Protein AF-A0A922WM03-F1 (afdb_monomer_lite)

Radius of gyration: 34.06 Å; chains: 1; bounding box: 100×51×100 Å

Sequence (315 aa):
MFLPRSETMRPEAASRLPLPFASSRLDEVSRAESKPVSGTERRLRAGFTLPELIISMMIFSLLSVVIGTLSLAVQTAWTHSDAQEQMRLQAEAVNLRMGWMLSRAASYRMGSNARQLGVAVCDQYAWSGSNAASRTGDMLVIWSGGAGGELAGGTFADRLPQLGEIVVYTWDTTPEPVAEVDSMSTTQLSGARRLVEITFPGATQTVPFNTANFVPTMREAIFSSEARRTQIVDRLGILSAATGSEPGAPSTRGAICFQTRDTPTDLEVAAVVPGSDAWKGLNWLGGFCSGRSGQRARQVSWQMVFDSQGARQGR

Secondary structure (DSSP, 8-state):
---------PPPPP-PPPPPP-------------------------PPPHHHHHHHHHHHHHHHHHHHHHHHHHHHHHHHHHHHHHHHHHHHHHHHHHHHHHHT--EE--TTSPPEESEEEE-SS--S---TTEEEESEEEEESSGGGT--TT-SEESSPPBGGGEEEEEE------------SS-TT-TGGG-EEEEE-TT---B--TTSTTHHHHHHHHHHSTT-EEEEEES-B-EEEPPTTSSTT--SEEESEEEEEEEPPPHHHHHTS-TTSHHHHTS--GGG-B-SS-B---EEEEEEE-B-SS------

Foldseek 3Di:
DDDDDDDDDDDDDDDDDDDDDDDDDDDDDDDDDDDDDPDPPDPPPPDDDPVNVVVVVVVVVVVVVVVVVVVVVVVVVVQLVVVVVQVVVLVVLVCVQVVVQVVQFAWEDAPPDDIGTQKDADALFDDDDDDDAKDKYQKIKGQQQWNVSDDDCGRYDHDFGWQQRMKMKGFFPDQDPPPDPDPDDDRPCQRQQWIKIKGQNPTGDGADPPDPCNRVVVSVSCPDPSIDIDTSGRFFDKDADDPDPTPPDDRIHGQKMKMKGWFDDPVLCVVDQQQDPSNLVGPADVSDDDSVGGDGDMDMDMDTDGDPDDPPDPD

pLDDT: mean 74.76, std 20.3, range [28.12, 95.25]

Structure (mmCIF, N/CA/C/O backbone):
data_AF-A0A922WM03-F1
#
_entry.id   AF-A0A922WM03-F1
#
loop_
_atom_site.group_PDB
_atom_site.id
_atom_site.type_symbol
_atom_site.label_atom_id
_atom_site.label_alt_id
_atom_site.label_comp_id
_atom_site.label_asym_id
_atom_site.label_entity_id
_atom_site.label_seq_id
_atom_site.pdbx_PDB_ins_code
_atom_site.Cartn_x
_atom_site.Cartn_y
_atom_site.Cartn_z
_atom_site.occupancy
_atom_site.B_iso_or_equiv
_atom_site.auth_seq_id
_atom_site.auth_comp_id
_atom_site.auth_asym_id
_atom_site.auth_atom_id
_atom_site.pdbx_PDB_model_num
ATOM 1 N N . MET A 1 1 ? 44.694 12.455 42.752 1.00 39.88 1 MET A N 1
ATOM 2 C CA . MET A 1 1 ? 45.246 11.087 42.704 1.00 39.88 1 MET A CA 1
ATOM 3 C C . MET A 1 1 ? 45.009 10.551 41.296 1.00 39.88 1 MET A C 1
ATOM 5 O O . MET A 1 1 ? 43.876 10.568 40.847 1.00 39.88 1 MET A O 1
ATOM 9 N N . PHE A 1 2 ? 46.118 10.276 40.611 1.00 35.28 2 PHE A N 1
ATOM 10 C CA . PHE A 1 2 ? 46.391 9.621 39.321 1.00 35.28 2 PHE A CA 1
ATOM 11 C C . PHE A 1 2 ? 45.275 9.026 38.420 1.00 35.28 2 PHE A C 1
ATOM 13 O O . PHE A 1 2 ? 44.487 8.189 38.843 1.00 35.28 2 PHE A O 1
ATOM 20 N N . LEU A 1 3 ? 45.363 9.397 37.129 1.00 39.56 3 LEU A N 1
ATOM 21 C CA . LEU A 1 3 ? 45.024 8.626 35.904 1.00 39.56 3 LEU A CA 1
ATOM 22 C C . LEU A 1 3 ? 46.072 7.499 35.657 1.00 39.56 3 LEU A C 1
ATOM 24 O O . LEU A 1 3 ? 47.149 7.606 36.254 1.00 39.56 3 LEU A O 1
ATOM 28 N N . PRO A 1 4 ? 45.836 6.446 34.820 1.00 47.25 4 PRO A N 1
ATOM 29 C CA . PRO A 1 4 ? 45.827 6.491 33.324 1.00 47.25 4 PRO A CA 1
ATOM 30 C C . PRO A 1 4 ? 44.722 5.617 32.654 1.00 47.25 4 PRO A C 1
ATOM 32 O O . PRO A 1 4 ? 44.230 4.675 33.257 1.00 47.25 4 PRO A O 1
ATOM 35 N N . ARG A 1 5 ? 44.109 5.984 31.511 1.00 35.94 5 ARG A N 1
ATOM 36 C CA . ARG A 1 5 ? 44.515 5.955 30.075 1.00 35.94 5 ARG A CA 1
ATOM 37 C C . ARG A 1 5 ? 44.607 4.546 29.436 1.00 35.94 5 ARG A C 1
ATOM 39 O O . ARG A 1 5 ? 45.567 3.832 29.694 1.00 35.94 5 ARG A O 1
ATOM 46 N N . SER A 1 6 ? 43.703 4.240 28.493 1.00 32.62 6 SER A N 1
ATOM 47 C CA . SER A 1 6 ? 43.985 3.462 27.267 1.00 32.62 6 SER A CA 1
ATOM 48 C C . SER A 1 6 ? 42.970 3.777 26.145 1.00 32.62 6 SER A C 1
ATOM 50 O O . SER A 1 6 ? 41.758 3.725 26.332 1.00 32.62 6 SER A O 1
ATOM 52 N N . GLU A 1 7 ? 43.506 4.172 24.986 1.00 34.56 7 GLU A N 1
ATOM 53 C CA . GLU A 1 7 ? 42.863 4.286 23.664 1.00 34.56 7 GLU A CA 1
ATOM 54 C C . GLU A 1 7 ? 42.671 2.861 23.081 1.00 34.56 7 GLU A C 1
ATOM 56 O O . GLU A 1 7 ? 43.446 1.967 23.402 1.00 34.56 7 GLU A O 1
ATOM 61 N N . THR A 1 8 ? 41.679 2.511 22.257 1.00 33.44 8 THR A N 1
ATOM 62 C CA . THR A 1 8 ? 41.617 2.720 20.794 1.00 33.44 8 THR A CA 1
ATOM 63 C C . THR A 1 8 ? 40.509 1.802 20.232 1.00 33.44 8 THR A C 1
ATOM 65 O O . THR A 1 8 ? 40.440 0.650 20.638 1.00 33.44 8 THR A O 1
ATOM 68 N N . MET A 1 9 ? 39.688 2.262 19.275 1.00 28.12 9 MET A N 1
ATOM 69 C CA . MET A 1 9 ? 39.424 1.563 17.995 1.00 28.12 9 MET A CA 1
ATOM 70 C C . MET A 1 9 ? 38.468 2.387 17.116 1.00 28.12 9 MET A C 1
ATOM 72 O O . MET A 1 9 ? 37.296 2.577 17.432 1.00 28.12 9 MET A O 1
ATOM 76 N N . ARG A 1 10 ? 39.003 2.894 16.000 1.00 36.62 10 ARG A N 1
ATOM 77 C CA . ARG A 1 10 ? 38.254 3.416 14.847 1.00 36.62 10 ARG A CA 1
ATOM 78 C C . ARG A 1 10 ? 37.841 2.238 13.951 1.00 36.62 10 ARG A C 1
ATOM 80 O O . ARG A 1 10 ? 38.652 1.328 13.798 1.00 36.62 10 ARG A O 1
ATOM 87 N N . PRO A 1 11 ? 36.672 2.274 13.291 1.00 37.75 11 PRO A N 1
ATOM 88 C CA . PRO A 1 11 ? 36.373 1.351 12.207 1.00 37.75 11 PRO A CA 1
ATOM 89 C C . PRO A 1 11 ? 37.102 1.780 10.926 1.00 37.75 11 PRO A C 1
ATOM 91 O O . PRO A 1 11 ? 36.971 2.907 10.446 1.00 37.75 11 PRO A O 1
ATOM 94 N N . GLU A 1 12 ? 37.905 0.854 10.418 1.00 32.66 12 GLU A N 1
ATOM 95 C CA . GLU A 1 12 ? 38.663 0.920 9.176 1.00 32.66 12 GLU A CA 1
ATOM 96 C C . GLU A 1 12 ? 37.700 0.800 7.984 1.00 32.66 12 GLU A C 1
ATOM 98 O O . GLU A 1 12 ? 36.915 -0.144 7.883 1.00 32.66 12 GLU A O 1
ATOM 103 N N . ALA A 1 13 ? 37.715 1.800 7.103 1.00 37.53 13 ALA A N 1
ATOM 104 C CA . ALA A 1 13 ? 36.930 1.815 5.879 1.00 37.53 13 ALA A CA 1
ATOM 105 C C . ALA A 1 13 ? 37.593 0.928 4.817 1.00 37.53 13 ALA A C 1
ATOM 107 O O . ALA A 1 13 ? 38.785 1.055 4.533 1.00 37.53 13 ALA A O 1
ATOM 108 N N . ALA A 1 14 ? 36.784 0.056 4.224 1.00 38.38 14 ALA A N 1
ATOM 109 C CA . ALA A 1 14 ? 37.159 -0.885 3.186 1.00 38.38 14 ALA A CA 1
ATOM 110 C C . ALA A 1 14 ? 37.780 -0.205 1.948 1.00 38.38 14 ALA A C 1
ATOM 112 O O . ALA A 1 14 ? 37.171 0.629 1.276 1.00 38.38 14 ALA A O 1
ATOM 113 N N . SER A 1 15 ? 39.027 -0.597 1.692 1.00 32.84 15 SER A N 1
ATOM 114 C CA . SER A 1 15 ? 39.651 -0.889 0.396 1.00 32.84 15 SER A CA 1
ATOM 115 C C . SER A 1 15 ? 38.893 -0.472 -0.878 1.00 32.84 15 SER A C 1
ATOM 117 O O . SER A 1 15 ? 38.103 -1.213 -1.458 1.00 32.84 15 SER A O 1
ATOM 119 N N . ARG A 1 16 ? 39.284 0.687 -1.417 1.00 35.56 16 ARG A N 1
ATOM 120 C CA . ARG A 1 16 ? 39.225 0.973 -2.856 1.00 35.56 16 ARG A CA 1
ATOM 121 C C . ARG A 1 16 ? 40.394 0.254 -3.535 1.00 35.56 16 ARG A C 1
ATOM 123 O O . ARG A 1 16 ? 41.541 0.525 -3.196 1.00 35.56 16 ARG A O 1
ATOM 130 N N . LEU A 1 17 ? 40.113 -0.642 -4.478 1.00 35.72 17 LEU A N 1
ATOM 131 C CA . LEU A 1 17 ? 41.117 -1.234 -5.368 1.00 35.72 17 LEU A CA 1
ATOM 132 C C . LEU A 1 17 ? 41.429 -0.260 -6.520 1.00 35.72 17 LEU A C 1
ATOM 134 O O . LEU A 1 17 ? 40.510 0.083 -7.265 1.00 35.72 17 LEU A O 1
ATOM 138 N N . PRO A 1 18 ? 42.690 0.159 -6.724 1.00 38.97 18 PRO A N 1
ATOM 139 C CA . PRO A 1 18 ? 43.145 0.709 -7.990 1.00 38.97 18 PRO A CA 1
ATOM 140 C C . PRO A 1 18 ? 43.800 -0.400 -8.830 1.00 38.97 18 PRO A C 1
ATOM 142 O O . PRO A 1 18 ? 44.675 -1.122 -8.356 1.00 38.97 18 PRO A O 1
ATOM 145 N N . LEU A 1 19 ? 43.387 -0.528 -10.091 1.00 42.88 19 LEU A N 1
ATOM 146 C CA . LEU A 1 19 ? 44.099 -1.325 -11.093 1.00 42.88 19 LEU A CA 1
ATOM 147 C C . LEU A 1 19 ? 45.430 -0.631 -11.437 1.00 42.88 19 LEU A C 1
ATOM 149 O O . LEU A 1 19 ? 45.393 0.540 -11.827 1.00 42.88 19 LEU A O 1
ATOM 153 N N . PRO A 1 20 ? 46.595 -1.300 -11.353 1.00 43.22 20 PRO A N 1
ATOM 154 C CA . PRO A 1 20 ? 47.831 -0.733 -11.861 1.00 43.22 20 PRO A CA 1
ATOM 155 C C . PRO A 1 20 ? 48.032 -1.121 -13.330 1.00 43.22 20 PRO A C 1
ATOM 157 O O . PRO A 1 20 ? 48.099 -2.296 -13.691 1.00 43.22 20 PRO A O 1
ATOM 160 N N . PHE A 1 21 ? 48.191 -0.101 -14.172 1.00 41.34 21 PHE A N 1
ATOM 161 C CA . PHE A 1 21 ? 48.945 -0.199 -15.416 1.00 41.34 21 PHE A CA 1
ATOM 162 C C . PHE A 1 21 ? 50.371 -0.664 -15.083 1.00 41.34 21 PHE A C 1
ATOM 164 O O . PHE A 1 21 ? 51.105 0.040 -14.392 1.00 41.34 21 PHE A O 1
ATOM 171 N N . ALA A 1 22 ? 50.769 -1.836 -15.575 1.00 31.91 22 ALA A N 1
ATOM 172 C CA . ALA A 1 22 ? 52.142 -2.320 -15.492 1.00 31.91 22 ALA A CA 1
ATOM 173 C C . ALA A 1 22 ? 52.788 -2.248 -16.880 1.00 31.91 22 ALA A C 1
ATOM 175 O O . ALA A 1 22 ? 52.578 -3.108 -17.734 1.00 31.91 22 ALA A O 1
ATOM 176 N N . SER A 1 23 ? 53.575 -1.194 -17.090 1.00 37.03 23 SER A N 1
ATOM 177 C CA . SER A 1 23 ? 54.601 -1.130 -18.127 1.00 37.03 23 SER A CA 1
ATOM 178 C C . SER A 1 23 ? 55.956 -1.546 -17.549 1.00 37.03 23 SER A C 1
ATOM 180 O O . SER A 1 23 ? 56.242 -1.240 -16.393 1.00 37.03 23 SER A O 1
ATOM 182 N N . SER A 1 24 ? 56.816 -2.076 -18.421 1.00 39.25 24 SER A N 1
ATOM 183 C CA . SER A 1 24 ? 58.273 -2.268 -18.293 1.00 39.25 24 SER A CA 1
ATOM 184 C C . SER A 1 24 ? 58.785 -3.577 -17.666 1.00 39.25 24 SER A C 1
ATOM 186 O O . SER A 1 24 ? 58.649 -3.825 -16.472 1.00 39.25 24 SER A O 1
ATOM 188 N N . ARG A 1 25 ? 59.460 -4.382 -18.504 1.00 33.91 25 ARG A N 1
ATOM 189 C CA . ARG A 1 25 ? 60.723 -5.077 -18.190 1.00 33.91 25 ARG A CA 1
ATOM 190 C C . ARG A 1 25 ? 61.385 -5.594 -19.478 1.00 33.91 25 ARG A C 1
ATOM 192 O O . ARG A 1 25 ? 61.049 -6.656 -19.987 1.00 33.91 25 ARG A O 1
ATOM 199 N N . LEU A 1 26 ? 62.300 -4.778 -19.995 1.00 37.22 26 LEU A N 1
ATOM 200 C CA . LEU A 1 26 ? 63.621 -5.214 -20.472 1.00 37.22 26 LEU A CA 1
ATOM 201 C C . LEU A 1 26 ? 64.379 -5.717 -19.213 1.00 37.22 26 LEU A C 1
ATOM 203 O O . LEU A 1 26 ? 64.139 -5.177 -18.134 1.00 37.22 26 LEU A O 1
ATOM 207 N N . ASP A 1 27 ? 65.182 -6.779 -19.189 1.00 34.97 27 ASP A N 1
ATOM 208 C CA . ASP A 1 27 ? 66.284 -7.114 -20.087 1.00 34.97 27 ASP A CA 1
ATOM 209 C C . ASP A 1 27 ? 66.840 -8.530 -19.762 1.00 34.97 27 ASP A C 1
ATOM 211 O O . ASP A 1 27 ? 66.750 -8.961 -18.613 1.00 34.97 27 ASP A O 1
ATOM 215 N N . GLU A 1 28 ? 67.463 -9.162 -20.776 1.00 41.59 28 GLU A N 1
ATOM 216 C CA . GLU A 1 28 ? 68.673 -10.032 -20.727 1.00 41.59 28 GLU A CA 1
ATOM 217 C C . GLU A 1 28 ? 68.661 -11.375 -19.926 1.00 41.59 28 GLU A C 1
ATOM 219 O O . GLU A 1 28 ? 68.120 -11.473 -18.838 1.00 41.59 28 GLU A O 1
ATOM 224 N N . VAL A 1 29 ? 69.226 -12.526 -20.344 1.00 39.47 29 VAL A N 1
ATOM 225 C CA . VAL A 1 29 ? 70.441 -12.869 -21.115 1.00 39.47 29 VAL A CA 1
ATOM 226 C C . VAL A 1 29 ? 70.322 -14.322 -21.637 1.00 39.47 29 VAL A C 1
ATOM 228 O O . VAL A 1 29 ? 70.002 -15.206 -20.851 1.00 39.47 29 VAL A O 1
ATOM 231 N N . SER A 1 30 ? 70.700 -14.608 -22.893 1.00 38.94 30 SER A N 1
ATOM 232 C CA . SER A 1 30 ? 71.705 -15.653 -23.210 1.00 38.94 30 SER A CA 1
ATOM 233 C C . SER A 1 30 ? 71.995 -15.752 -24.708 1.00 38.94 30 SER A C 1
ATOM 235 O O . SER A 1 30 ? 71.133 -16.032 -25.535 1.00 38.94 30 SER A O 1
ATOM 237 N N . ARG A 1 31 ? 73.272 -15.512 -24.995 1.00 41.75 31 ARG A N 1
ATOM 238 C CA . ARG A 1 31 ? 73.986 -15.415 -26.266 1.00 41.75 31 ARG A CA 1
ATOM 239 C C . ARG A 1 31 ? 74.281 -16.817 -26.818 1.00 41.75 31 ARG A C 1
ATOM 241 O O . ARG A 1 31 ? 74.829 -17.639 -26.091 1.00 41.75 31 ARG A O 1
ATOM 248 N N . ALA A 1 32 ? 74.015 -17.053 -28.101 1.00 39.00 32 ALA A N 1
ATOM 249 C CA . ALA A 1 32 ? 74.657 -18.119 -28.867 1.00 39.00 32 ALA A CA 1
ATOM 250 C C . ALA A 1 32 ? 74.975 -17.607 -30.276 1.00 39.00 32 ALA A C 1
ATOM 252 O O . ALA A 1 32 ? 74.119 -17.117 -31.009 1.00 39.00 32 ALA A O 1
ATOM 253 N N . GLU A 1 33 ? 76.258 -17.665 -30.587 1.00 44.34 33 GLU A N 1
ATOM 254 C CA . GLU A 1 33 ? 76.939 -17.125 -31.751 1.00 44.34 33 GLU A CA 1
ATOM 255 C C . GLU A 1 33 ? 76.825 -18.107 -32.929 1.00 44.34 33 GLU A C 1
ATOM 257 O O . GLU A 1 33 ? 77.185 -19.276 -32.799 1.00 44.34 33 GLU A O 1
ATOM 262 N N . SER A 1 34 ? 76.341 -17.659 -34.093 1.00 38.94 34 SER A N 1
ATOM 263 C CA . SER A 1 34 ? 76.557 -18.375 -35.357 1.00 38.94 34 SER A CA 1
ATOM 264 C C . SER A 1 34 ? 76.640 -17.407 -36.548 1.00 38.94 34 SER A C 1
ATOM 266 O O . SER A 1 34 ? 75.982 -16.371 -36.589 1.00 38.94 34 SER A O 1
ATOM 268 N N . LYS A 1 35 ? 77.562 -17.737 -37.459 1.00 40.47 35 LYS A N 1
ATOM 269 C CA . LYS A 1 35 ? 78.131 -16.952 -38.573 1.00 40.47 35 LYS A CA 1
ATOM 270 C C . LYS A 1 35 ? 77.122 -16.234 -39.491 1.00 40.47 35 LYS A C 1
ATOM 272 O O . LYS A 1 35 ? 76.050 -16.772 -39.755 1.00 40.47 35 LYS A O 1
ATOM 277 N N . PRO A 1 36 ? 77.519 -15.109 -40.125 1.00 43.50 36 PRO A N 1
ATOM 278 C CA . PRO A 1 36 ? 76.700 -14.440 -41.125 1.00 43.50 36 PRO A CA 1
ATOM 279 C C . PRO A 1 36 ? 76.794 -15.180 -42.467 1.00 43.50 36 PRO A C 1
ATOM 281 O O . PRO A 1 36 ? 77.811 -15.118 -43.160 1.00 43.50 36 PRO A O 1
ATOM 284 N N . VAL A 1 37 ? 75.723 -15.870 -42.855 1.00 52.12 37 VAL A N 1
ATOM 285 C CA . VAL A 1 37 ? 75.518 -16.260 -44.253 1.00 52.12 37 VAL A CA 1
ATOM 286 C C . VAL A 1 37 ? 74.838 -15.089 -44.949 1.00 52.12 37 VAL A C 1
ATOM 288 O O . VAL A 1 37 ? 73.683 -14.764 -44.687 1.00 52.12 37 VAL A O 1
ATOM 291 N N . SER A 1 38 ? 75.603 -14.435 -45.821 1.00 52.06 38 SER A N 1
ATOM 292 C CA . SER A 1 38 ? 75.120 -13.473 -46.807 1.00 52.06 38 SER A CA 1
ATOM 293 C C . SER A 1 38 ? 74.140 -14.175 -47.751 1.00 52.06 38 SER A C 1
ATOM 295 O O . SER A 1 38 ? 74.535 -14.799 -48.733 1.00 52.06 38 SER A O 1
ATOM 297 N N . GLY A 1 39 ? 72.856 -14.115 -47.406 1.00 40.78 39 GLY A N 1
ATOM 298 C CA . GLY A 1 39 ? 71.734 -14.500 -48.248 1.00 40.78 39 GLY A CA 1
ATOM 299 C C . GLY A 1 39 ? 70.872 -13.269 -48.473 1.00 40.78 39 GLY A C 1
ATOM 300 O O . GLY A 1 39 ? 70.193 -12.792 -47.569 1.00 40.78 39 GLY A O 1
ATOM 301 N N . THR A 1 40 ? 70.942 -12.714 -49.675 1.00 51.03 40 THR A N 1
ATOM 302 C CA . THR A 1 40 ? 70.092 -11.622 -50.146 1.00 51.03 40 THR A CA 1
ATOM 303 C C . THR A 1 40 ? 68.657 -12.126 -50.295 1.00 51.03 40 THR A C 1
ATOM 305 O O . THR A 1 40 ? 68.197 -12.431 -51.392 1.00 51.03 40 THR A O 1
ATOM 308 N N . GLU A 1 41 ? 67.909 -12.186 -49.194 1.00 47.59 41 GLU A N 1
ATOM 309 C CA . GLU A 1 41 ? 66.454 -12.266 -49.272 1.00 47.59 41 GLU A CA 1
ATOM 310 C C . GLU A 1 41 ? 65.925 -10.896 -49.687 1.00 47.59 41 GLU A C 1
ATOM 312 O O . GLU A 1 41 ? 65.691 -9.982 -48.891 1.00 47.59 41 GLU A O 1
ATOM 317 N N . ARG A 1 42 ? 65.771 -10.743 -51.005 1.00 45.12 42 ARG A N 1
ATOM 318 C CA . ARG A 1 42 ? 64.869 -9.760 -51.591 1.00 45.12 42 ARG A CA 1
ATOM 319 C C . ARG A 1 42 ? 63.553 -9.849 -50.827 1.00 45.12 42 ARG A C 1
ATOM 321 O O . ARG A 1 42 ? 62.816 -10.818 -50.980 1.00 45.12 42 ARG A O 1
ATOM 328 N N . ARG A 1 43 ? 63.239 -8.807 -50.055 1.00 51.62 43 ARG A N 1
ATOM 329 C CA . ARG A 1 43 ? 61.867 -8.511 -49.648 1.00 51.62 43 ARG A CA 1
ATOM 330 C C . ARG A 1 43 ? 61.041 -8.412 -50.923 1.00 51.62 43 ARG A C 1
ATOM 332 O O . ARG A 1 43 ? 60.997 -7.360 -51.561 1.00 51.62 43 ARG A O 1
ATOM 339 N N . LEU A 1 44 ? 60.411 -9.516 -51.303 1.00 48.84 44 LEU A N 1
ATOM 340 C CA . LEU A 1 44 ? 59.283 -9.504 -52.207 1.00 48.84 44 LEU A CA 1
ATOM 341 C C . LEU A 1 44 ? 58.212 -8.692 -51.485 1.00 48.84 44 LEU A C 1
ATOM 343 O O . LEU A 1 44 ? 57.480 -9.191 -50.636 1.00 48.84 44 LEU A O 1
ATOM 347 N N . ARG A 1 45 ? 58.164 -7.394 -51.792 1.00 56.56 45 ARG A N 1
ATOM 348 C CA . ARG A 1 45 ? 56.934 -6.620 -51.692 1.00 56.56 45 ARG A CA 1
ATOM 349 C C . ARG A 1 45 ? 55.960 -7.289 -52.659 1.00 56.56 45 ARG A C 1
ATOM 351 O O . ARG A 1 45 ? 55.888 -6.909 -53.823 1.00 56.56 45 ARG A O 1
ATOM 358 N N . ALA A 1 46 ? 55.292 -8.340 -52.198 1.00 57.66 46 ALA A N 1
ATOM 359 C CA . ALA A 1 46 ? 54.122 -8.874 -52.859 1.00 57.66 46 ALA A CA 1
ATOM 360 C C . ALA A 1 46 ? 53.058 -7.776 -52.761 1.00 57.66 46 ALA A C 1
ATOM 362 O O . ALA A 1 46 ? 52.465 -7.556 -51.707 1.00 57.66 46 ALA A O 1
ATOM 363 N N . GLY A 1 47 ? 52.922 -6.985 -53.824 1.00 63.62 47 GLY A N 1
ATOM 364 C CA . GLY A 1 47 ? 51.754 -6.135 -53.984 1.00 63.62 47 GLY A CA 1
ATOM 365 C C . GLY A 1 47 ? 50.541 -7.050 -54.054 1.00 63.62 47 GLY A C 1
ATOM 366 O O . GLY A 1 47 ? 50.546 -7.988 -54.850 1.00 63.62 47 GLY A O 1
ATOM 367 N N . PHE A 1 48 ? 49.548 -6.808 -53.197 1.00 61.72 48 PHE A N 1
ATOM 368 C CA . PHE A 1 48 ? 48.277 -7.523 -53.245 1.00 61.72 48 PHE A CA 1
ATOM 369 C C . PHE A 1 48 ? 47.723 -7.470 -54.665 1.00 61.72 48 PHE A C 1
ATOM 371 O O . PHE A 1 48 ? 47.653 -6.403 -55.283 1.00 61.72 48 PHE A O 1
ATOM 378 N N . THR A 1 49 ? 47.343 -8.625 -55.192 1.00 79.50 49 THR A N 1
ATOM 379 C CA . THR A 1 49 ? 46.661 -8.676 -56.480 1.00 79.50 49 THR A CA 1
ATOM 380 C C . THR A 1 49 ? 45.279 -8.026 -56.330 1.00 79.50 49 THR A C 1
ATOM 382 O O . THR A 1 49 ? 44.644 -8.102 -55.279 1.00 79.50 49 THR A O 1
ATOM 385 N N . LEU A 1 50 ? 44.793 -7.350 -57.375 1.00 73.38 50 LEU A N 1
ATOM 386 C CA . LEU A 1 50 ? 43.470 -6.708 -57.396 1.00 73.38 50 LEU A CA 1
ATOM 387 C C . LEU A 1 50 ? 42.330 -7.612 -56.857 1.00 73.38 50 LEU A C 1
ATOM 389 O O . LEU A 1 50 ? 41.538 -7.117 -56.051 1.00 73.38 50 LEU A O 1
ATOM 393 N N . PRO A 1 51 ? 42.243 -8.918 -57.201 1.00 80.06 51 PRO A N 1
ATOM 394 C CA . PRO A 1 51 ? 41.245 -9.807 -56.600 1.00 80.06 51 PRO A CA 1
ATOM 395 C C . PRO A 1 51 ? 41.416 -10.007 -55.084 1.00 80.06 51 PRO A C 1
ATOM 397 O O . PRO A 1 51 ? 40.414 -10.038 -54.375 1.00 80.06 51 PRO A O 1
ATOM 400 N N . GLU A 1 52 ? 42.640 -10.077 -54.549 1.00 79.81 52 GLU A N 1
ATOM 401 C CA . GLU A 1 52 ? 42.871 -10.167 -53.095 1.00 79.81 52 GLU A CA 1
ATOM 402 C C . GLU A 1 52 ? 42.436 -8.888 -52.363 1.00 79.81 52 GLU A C 1
ATOM 404 O O . GLU A 1 52 ? 41.901 -8.949 -51.253 1.00 79.81 52 GLU A O 1
ATOM 409 N N . LEU A 1 53 ? 42.598 -7.720 -52.993 1.00 83.44 53 LEU A N 1
ATOM 410 C CA . LEU A 1 53 ? 42.126 -6.452 -52.433 1.00 83.44 53 LEU A CA 1
ATOM 411 C C . LEU A 1 53 ? 40.590 -6.395 -52.400 1.00 83.44 53 LEU A C 1
ATOM 413 O O . LEU A 1 53 ? 40.014 -6.004 -51.388 1.00 83.44 53 LEU A O 1
ATOM 417 N N . ILE A 1 54 ? 39.912 -6.868 -53.450 1.00 86.69 54 ILE A N 1
ATOM 418 C CA . ILE A 1 54 ? 38.442 -6.953 -53.466 1.00 86.69 54 ILE A CA 1
ATOM 419 C C . ILE A 1 54 ? 37.937 -7.927 -52.392 1.00 86.69 54 ILE A C 1
ATOM 421 O O . ILE A 1 54 ? 37.006 -7.597 -51.656 1.00 86.69 54 ILE A O 1
ATOM 425 N N . ILE A 1 55 ? 38.567 -9.100 -52.259 1.00 86.88 55 ILE A N 1
ATOM 426 C CA . ILE A 1 55 ? 38.189 -10.102 -51.251 1.00 86.88 55 ILE A CA 1
ATOM 427 C C . ILE A 1 55 ? 38.408 -9.554 -49.834 1.00 86.88 55 ILE A C 1
ATOM 429 O O . ILE A 1 55 ? 37.518 -9.670 -48.993 1.00 86.88 55 ILE A O 1
ATOM 433 N N . SER A 1 56 ? 39.543 -8.902 -49.561 1.00 89.12 56 SER A N 1
ATOM 434 C CA . SER A 1 56 ? 39.799 -8.298 -48.244 1.00 89.12 56 SER A CA 1
ATOM 435 C C . SER A 1 56 ? 38.822 -7.164 -47.914 1.00 89.12 56 SER A C 1
ATOM 437 O O . SER A 1 56 ? 38.337 -7.097 -46.784 1.00 89.12 56 SER A O 1
ATOM 439 N N . MET A 1 57 ? 38.449 -6.331 -48.893 1.00 88.00 57 MET A N 1
ATOM 440 C CA . MET A 1 57 ? 37.457 -5.267 -48.706 1.00 88.00 57 MET A CA 1
ATOM 441 C C . MET A 1 57 ? 36.055 -5.830 -48.422 1.00 88.00 57 MET A C 1
ATOM 443 O O . MET A 1 57 ? 35.345 -5.292 -47.573 1.00 88.00 57 MET A O 1
ATOM 447 N N . MET A 1 58 ? 35.671 -6.933 -49.076 1.00 90.56 58 MET A N 1
ATOM 448 C CA . MET A 1 58 ? 34.415 -7.642 -48.792 1.00 90.56 58 MET A CA 1
ATOM 449 C C . MET A 1 58 ? 34.403 -8.285 -47.401 1.00 90.56 58 MET A C 1
ATOM 451 O O . MET A 1 58 ? 33.407 -8.189 -46.689 1.00 90.56 58 MET A O 1
ATOM 455 N N . ILE A 1 59 ? 35.503 -8.917 -46.981 1.00 89.12 59 ILE A N 1
ATOM 456 C CA . ILE A 1 59 ? 35.602 -9.498 -45.635 1.00 89.12 59 ILE A CA 1
ATOM 457 C C . ILE A 1 59 ? 35.535 -8.390 -44.579 1.00 89.12 59 ILE A C 1
ATOM 459 O O . ILE A 1 59 ? 34.819 -8.531 -43.590 1.00 89.12 59 ILE A O 1
ATOM 463 N N . PHE A 1 60 ? 36.231 -7.271 -44.793 1.00 89.88 60 PHE A N 1
ATOM 464 C CA . PHE A 1 60 ? 36.228 -6.150 -43.855 1.00 89.88 60 PHE A CA 1
ATOM 465 C C . PHE A 1 60 ? 34.855 -5.480 -43.749 1.00 89.88 60 PHE A C 1
ATOM 467 O O . PHE A 1 60 ? 34.428 -5.131 -42.646 1.00 89.88 60 PHE A O 1
ATOM 474 N N . SER A 1 61 ? 34.133 -5.327 -44.865 1.00 90.69 61 SER A N 1
ATOM 475 C CA . SER A 1 61 ? 32.774 -4.778 -44.840 1.00 90.69 61 SER A CA 1
ATOM 476 C C . SER A 1 61 ? 31.805 -5.713 -44.113 1.00 90.69 61 SER A C 1
ATOM 478 O O . SER A 1 61 ? 31.051 -5.251 -43.258 1.00 90.69 61 SER A O 1
ATOM 480 N N . LEU A 1 62 ? 31.886 -7.027 -44.350 1.00 92.25 62 LEU A N 1
ATOM 481 C CA . LEU A 1 62 ? 31.071 -8.020 -43.645 1.00 92.25 62 LEU A CA 1
ATOM 482 C C . LEU A 1 62 ? 31.380 -8.029 -42.141 1.00 92.25 62 LEU A C 1
ATOM 484 O O . LEU A 1 62 ? 30.465 -8.004 -41.320 1.00 92.25 62 LEU A O 1
ATOM 488 N N . LEU A 1 63 ? 32.660 -7.982 -41.768 1.00 93.19 63 LEU A N 1
ATOM 489 C CA . LEU A 1 63 ? 33.096 -7.940 -40.373 1.00 93.19 63 LEU A CA 1
ATOM 490 C C . LEU A 1 63 ? 32.639 -6.645 -39.682 1.00 93.19 63 LEU A C 1
ATOM 492 O O . LEU A 1 63 ? 32.177 -6.690 -38.543 1.00 93.19 63 LEU A O 1
ATOM 496 N N . SER A 1 64 ? 32.673 -5.511 -40.385 1.00 90.69 64 SER A N 1
ATOM 497 C CA . SER A 1 64 ? 32.166 -4.230 -39.872 1.00 90.69 64 SER A CA 1
ATOM 498 C C . SER A 1 64 ? 30.663 -4.278 -39.594 1.00 90.69 64 SER A C 1
ATOM 500 O O . SER A 1 64 ? 30.216 -3.797 -38.554 1.00 90.69 64 SER A O 1
ATOM 502 N N . VAL A 1 65 ? 29.882 -4.904 -40.481 1.00 92.69 65 VAL A N 1
ATOM 503 C CA . VAL A 1 65 ? 28.440 -5.107 -40.268 1.00 92.69 65 VAL A CA 1
ATOM 504 C C . VAL A 1 65 ? 28.191 -5.990 -39.045 1.00 92.69 65 VAL A C 1
ATOM 506 O O . VAL A 1 65 ? 27.356 -5.642 -38.215 1.00 92.69 65 VAL A O 1
ATOM 509 N N . VAL A 1 66 ? 28.937 -7.088 -38.886 1.00 93.00 66 VAL A N 1
ATOM 510 C CA . VAL A 1 66 ? 28.804 -7.989 -37.726 1.00 93.00 66 VAL A CA 1
ATOM 511 C C . VAL A 1 66 ? 29.161 -7.285 -36.413 1.00 93.00 66 VAL A C 1
ATOM 513 O O . VAL A 1 66 ? 28.448 -7.432 -35.424 1.00 93.00 66 VAL A O 1
ATOM 516 N N . ILE A 1 67 ? 30.225 -6.479 -36.382 1.00 93.25 67 ILE A N 1
ATOM 517 C CA . ILE A 1 67 ? 30.562 -5.684 -35.190 1.00 93.25 67 ILE A CA 1
ATOM 518 C C . ILE A 1 67 ? 29.461 -4.656 -34.899 1.00 93.25 67 ILE A C 1
ATOM 520 O O . ILE A 1 67 ? 29.086 -4.473 -33.740 1.00 93.25 67 ILE A O 1
ATOM 524 N N . GLY A 1 68 ? 28.908 -4.020 -35.935 1.00 91.69 68 GLY A N 1
ATOM 525 C CA . GLY A 1 68 ? 27.799 -3.078 -35.797 1.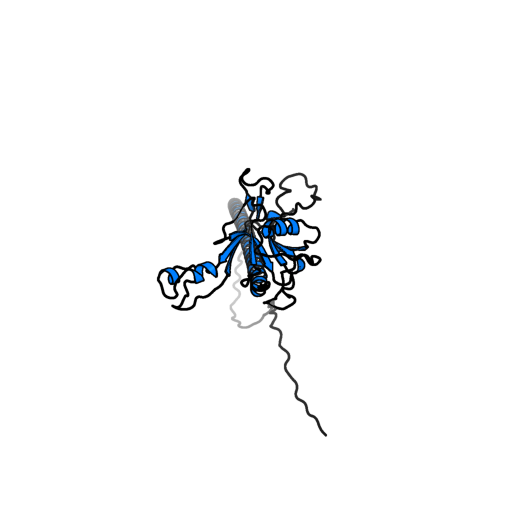00 91.69 68 GLY A CA 1
ATOM 526 C C . GLY A 1 68 ? 26.553 -3.716 -35.176 1.00 91.69 68 GLY A C 1
ATOM 527 O O . GLY A 1 68 ? 25.980 -3.163 -34.236 1.00 91.69 68 GLY A O 1
ATOM 528 N N . THR A 1 69 ? 26.156 -4.905 -35.639 1.00 92.25 69 THR A N 1
ATOM 529 C CA . THR A 1 69 ? 24.995 -5.619 -35.083 1.00 92.25 69 THR A CA 1
ATOM 530 C C . THR A 1 69 ? 25.250 -6.125 -33.666 1.00 92.25 69 THR A C 1
ATOM 532 O O . THR A 1 69 ? 24.361 -6.020 -32.822 1.00 92.25 69 THR A O 1
ATOM 535 N N . LEU A 1 70 ? 26.464 -6.598 -33.363 1.00 94.12 70 LEU A N 1
ATOM 536 C CA . LEU A 1 70 ? 26.859 -6.975 -32.003 1.00 94.12 70 LEU A CA 1
ATOM 537 C C . LEU A 1 70 ? 26.820 -5.779 -31.049 1.00 94.12 70 LEU A C 1
ATOM 539 O O . LEU A 1 70 ? 26.318 -5.905 -29.936 1.00 94.12 70 LEU A O 1
ATOM 543 N N . SER A 1 71 ? 27.294 -4.609 -31.480 1.00 94.00 71 SER A N 1
ATOM 544 C CA . SER A 1 71 ? 27.249 -3.391 -30.667 1.00 94.00 71 SER A CA 1
ATOM 545 C C . SER A 1 71 ? 25.809 -2.993 -30.322 1.00 94.00 71 SER A C 1
ATOM 547 O O . SER A 1 71 ? 25.514 -2.724 -29.157 1.00 94.00 71 SER A O 1
ATOM 549 N N . LEU A 1 72 ? 24.894 -3.052 -31.295 1.00 93.06 72 LEU A N 1
ATOM 550 C CA . LEU A 1 72 ? 23.470 -2.796 -31.065 1.00 93.06 72 LEU A CA 1
ATOM 551 C C . LEU A 1 72 ? 22.845 -3.839 -30.124 1.00 93.06 72 LEU A C 1
ATOM 553 O O . LEU A 1 72 ? 22.081 -3.492 -29.220 1.00 93.06 72 LEU A O 1
ATOM 557 N N . ALA A 1 73 ? 23.184 -5.116 -30.301 1.00 92.94 73 ALA A N 1
ATOM 558 C CA . ALA A 1 73 ? 22.711 -6.192 -29.434 1.00 92.94 73 ALA A CA 1
ATOM 559 C C . ALA A 1 73 ? 23.184 -6.000 -27.981 1.00 92.94 73 ALA A C 1
ATOM 561 O O . ALA A 1 73 ? 22.395 -6.136 -27.050 1.00 92.94 73 ALA A O 1
ATOM 562 N N . VAL A 1 74 ? 24.443 -5.607 -27.773 1.00 94.00 74 VAL A N 1
ATOM 563 C CA . VAL A 1 74 ? 24.978 -5.311 -26.435 1.00 94.00 74 VAL A CA 1
ATOM 564 C C . VAL A 1 74 ? 24.292 -4.090 -25.827 1.00 94.00 74 VAL A C 1
ATOM 566 O O . VAL A 1 74 ? 23.918 -4.123 -24.658 1.00 94.00 74 VAL A O 1
ATOM 569 N N . GLN A 1 75 ? 24.071 -3.028 -26.605 1.00 92.12 75 GLN A N 1
ATOM 570 C CA . GLN A 1 75 ? 23.394 -1.829 -26.113 1.00 92.12 75 GLN A CA 1
ATOM 571 C C . GLN A 1 75 ? 21.950 -2.128 -25.695 1.00 92.12 75 GLN A C 1
ATOM 573 O O . GLN A 1 75 ? 21.524 -1.728 -24.613 1.00 92.12 75 GLN A O 1
ATOM 578 N N . THR A 1 76 ? 21.206 -2.867 -26.517 1.00 90.06 76 THR A N 1
ATOM 579 C CA . THR A 1 76 ? 19.828 -3.266 -26.194 1.00 90.06 76 THR A CA 1
ATOM 580 C C . THR A 1 76 ? 19.784 -4.173 -24.964 1.00 90.06 76 THR A C 1
ATOM 582 O O . THR A 1 76 ? 19.000 -3.915 -24.050 1.00 90.06 76 THR A O 1
ATOM 585 N N . ALA A 1 77 ? 20.686 -5.153 -24.866 1.00 89.06 77 ALA A N 1
ATOM 586 C CA . ALA A 1 77 ? 20.812 -6.007 -23.688 1.00 89.06 77 ALA A CA 1
ATOM 587 C C . ALA A 1 77 ? 21.140 -5.207 -22.415 1.00 89.06 77 ALA A C 1
ATOM 589 O O . ALA A 1 77 ? 20.552 -5.457 -21.359 1.00 89.06 77 ALA A O 1
ATOM 590 N N . TRP A 1 78 ? 22.028 -4.213 -22.511 1.00 90.88 78 TRP A N 1
ATOM 591 C CA . TRP A 1 78 ? 22.372 -3.341 -21.390 1.00 90.88 78 TRP A CA 1
ATOM 592 C C . TRP A 1 78 ? 21.174 -2.503 -20.938 1.00 90.88 78 TRP A C 1
ATOM 594 O O . TRP A 1 78 ? 20.832 -2.530 -19.760 1.00 90.88 78 TRP A O 1
ATOM 604 N N . THR A 1 79 ? 20.469 -1.846 -21.866 1.00 88.62 79 THR A N 1
ATOM 605 C CA . THR A 1 79 ? 19.273 -1.049 -21.529 1.00 88.62 79 THR A CA 1
ATOM 606 C C . THR A 1 79 ? 18.160 -1.886 -20.905 1.00 88.62 79 THR A C 1
ATOM 608 O O . THR A 1 79 ? 17.487 -1.430 -19.985 1.00 88.62 79 THR A O 1
ATOM 611 N N . HIS A 1 80 ? 17.983 -3.127 -21.367 1.00 88.25 80 HIS A N 1
ATOM 612 C CA . HIS A 1 80 ? 17.020 -4.043 -20.772 1.00 88.25 80 HIS A CA 1
ATOM 613 C C . HIS A 1 80 ? 17.429 -4.429 -19.345 1.00 88.25 80 HIS A C 1
ATOM 615 O O . HIS A 1 80 ? 16.596 -4.426 -18.444 1.00 88.25 80 HIS A O 1
ATOM 621 N N . SER A 1 81 ? 18.711 -4.730 -19.129 1.00 90.12 81 SER A N 1
ATOM 622 C CA . SER A 1 81 ? 19.234 -5.116 -17.813 1.00 90.12 81 SER A CA 1
ATOM 623 C C . SER A 1 81 ? 19.148 -3.968 -16.803 1.00 90.12 81 SER A C 1
ATOM 625 O O . SER A 1 81 ? 18.722 -4.181 -15.672 1.00 90.12 81 SER A O 1
ATOM 627 N N . ASP A 1 82 ? 19.481 -2.746 -17.225 1.00 89.31 82 ASP A N 1
ATOM 628 C CA . ASP A 1 82 ? 19.363 -1.539 -16.402 1.00 89.31 82 ASP A CA 1
ATOM 629 C C . ASP A 1 82 ? 17.903 -1.250 -16.017 1.00 89.31 82 ASP A C 1
ATOM 631 O O . ASP A 1 82 ? 17.596 -1.013 -14.849 1.00 89.31 82 ASP A O 1
ATOM 635 N N . ALA A 1 83 ? 16.970 -1.363 -16.970 1.00 85.25 83 ALA A N 1
ATOM 636 C CA . ALA A 1 83 ? 15.549 -1.187 -16.683 1.00 85.25 83 ALA A CA 1
ATOM 637 C C . ALA A 1 83 ? 15.047 -2.203 -15.641 1.00 85.25 83 ALA A C 1
ATOM 639 O O . ALA A 1 83 ? 14.355 -1.817 -14.696 1.00 85.25 83 ALA A O 1
ATOM 640 N N . GLN A 1 84 ? 15.409 -3.483 -15.788 1.00 88.75 84 GLN A N 1
ATOM 641 C CA . GLN A 1 84 ? 15.024 -4.541 -14.845 1.00 88.75 84 GLN A CA 1
ATOM 642 C C . GLN A 1 84 ? 15.556 -4.270 -13.432 1.00 88.75 84 GLN A C 1
ATOM 644 O O . GLN A 1 84 ? 14.823 -4.442 -12.457 1.00 88.75 84 GLN A O 1
ATOM 649 N N . GLU A 1 85 ? 16.796 -3.791 -13.307 1.00 90.69 85 GLU A N 1
ATOM 650 C CA . GLU A 1 85 ? 17.365 -3.460 -11.999 1.00 90.69 85 GLU A CA 1
ATOM 651 C C . GLU A 1 85 ? 16.653 -2.263 -11.356 1.00 90.69 85 GLU A C 1
ATOM 653 O O . GLU A 1 85 ? 16.309 -2.310 -10.175 1.00 90.69 85 GLU A O 1
ATOM 658 N N . GLN A 1 86 ? 16.328 -1.225 -12.129 1.00 88.56 86 GLN A N 1
ATOM 659 C CA . GLN A 1 86 ? 15.555 -0.086 -11.623 1.00 88.56 86 GLN A CA 1
ATOM 660 C C . GLN A 1 86 ? 14.166 -0.504 -11.123 1.00 88.56 86 GLN A C 1
ATOM 662 O O . GLN A 1 86 ? 13.740 -0.059 -10.057 1.00 88.56 86 GLN A O 1
ATOM 667 N N . MET A 1 87 ? 13.474 -1.394 -11.841 1.00 88.69 87 MET A N 1
ATOM 668 C CA . MET A 1 87 ? 12.189 -1.941 -11.387 1.00 88.69 87 MET A CA 1
ATOM 669 C C . MET A 1 87 ? 12.329 -2.725 -10.087 1.00 88.69 87 MET A C 1
ATOM 671 O O . MET A 1 87 ? 11.505 -2.570 -9.186 1.00 88.69 87 MET A O 1
ATOM 675 N N . ARG A 1 88 ? 13.382 -3.541 -9.966 1.00 91.00 88 ARG A N 1
ATOM 676 C CA . ARG A 1 88 ? 13.659 -4.307 -8.749 1.00 91.00 88 ARG A CA 1
ATOM 677 C C . ARG A 1 88 ? 13.873 -3.382 -7.551 1.00 91.00 88 ARG A C 1
ATOM 679 O O . ARG A 1 88 ? 13.261 -3.600 -6.507 1.00 91.00 88 ARG A O 1
ATOM 686 N N . LEU A 1 89 ? 14.680 -2.332 -7.715 1.00 92.12 89 LEU A N 1
ATOM 687 C CA . LEU A 1 89 ? 14.950 -1.344 -6.666 1.00 92.12 89 LEU A CA 1
ATOM 688 C C . LEU A 1 89 ? 13.684 -0.588 -6.244 1.00 92.12 89 LEU A C 1
ATOM 690 O O . LEU A 1 89 ? 13.459 -0.371 -5.055 1.00 92.12 89 LEU A O 1
ATOM 694 N N . GLN A 1 90 ? 12.826 -0.224 -7.196 1.00 91.69 90 GLN A N 1
ATOM 695 C CA . GLN A 1 90 ? 11.556 0.440 -6.900 1.00 91.69 90 GLN A CA 1
ATOM 696 C C . GLN A 1 90 ? 10.563 -0.485 -6.190 1.00 91.69 90 GLN A C 1
ATOM 698 O O . GLN A 1 90 ? 9.938 -0.077 -5.212 1.00 91.69 90 GLN A O 1
ATOM 703 N N . ALA A 1 91 ? 10.454 -1.745 -6.617 1.00 91.81 91 ALA A N 1
ATOM 704 C CA . ALA A 1 91 ? 9.637 -2.743 -5.932 1.00 91.81 91 ALA A CA 1
ATOM 705 C C . ALA A 1 91 ? 10.116 -2.975 -4.487 1.00 91.81 91 ALA A C 1
ATOM 707 O O . ALA A 1 91 ? 9.307 -3.072 -3.561 1.00 91.81 91 ALA A O 1
ATOM 708 N N . GLU A 1 92 ? 11.432 -3.021 -4.275 1.00 94.12 92 GLU A N 1
ATOM 709 C CA . GLU A 1 92 ? 12.037 -3.134 -2.948 1.00 94.12 92 GLU A CA 1
ATOM 710 C C . GLU A 1 92 ? 11.736 -1.903 -2.080 1.00 94.12 92 GLU A C 1
ATOM 712 O O . GLU A 1 92 ? 11.281 -2.056 -0.946 1.00 94.12 92 GLU A O 1
ATOM 717 N N . ALA A 1 93 ? 11.883 -0.691 -2.624 1.00 91.94 93 ALA A N 1
ATOM 718 C CA . ALA A 1 93 ? 11.558 0.551 -1.924 1.00 91.94 93 ALA A CA 1
ATOM 719 C C . ALA A 1 93 ? 10.090 0.596 -1.468 1.00 91.94 93 ALA A C 1
ATOM 721 O O . ALA A 1 93 ? 9.804 0.978 -0.331 1.00 91.94 93 ALA A O 1
ATOM 722 N N . VAL A 1 94 ? 9.163 0.146 -2.317 1.00 94.12 94 VAL A N 1
ATOM 723 C CA . VAL A 1 94 ? 7.733 0.037 -1.995 1.00 94.12 94 VAL A CA 1
ATOM 724 C C . VAL A 1 94 ? 7.486 -0.948 -0.859 1.00 94.12 94 VAL A C 1
ATOM 726 O O . VAL A 1 94 ? 6.807 -0.609 0.112 1.00 94.12 94 VAL A O 1
ATOM 729 N N . ASN A 1 95 ? 8.067 -2.146 -0.945 1.00 94.12 95 ASN A N 1
ATOM 730 C CA . ASN A 1 95 ? 7.918 -3.170 0.086 1.00 94.12 95 ASN A CA 1
ATOM 731 C C . ASN A 1 95 ? 8.483 -2.707 1.434 1.00 94.12 95 ASN A C 1
ATOM 733 O O . ASN A 1 95 ? 7.833 -2.889 2.464 1.00 94.12 95 ASN A O 1
ATOM 737 N N . LEU A 1 96 ? 9.657 -2.070 1.434 1.00 94.75 96 LEU A N 1
ATOM 738 C CA . LEU A 1 96 ? 10.273 -1.526 2.643 1.00 94.75 96 LEU A CA 1
ATOM 739 C C . LEU A 1 96 ? 9.433 -0.392 3.234 1.00 94.75 96 LEU A C 1
ATOM 741 O O . LEU A 1 96 ? 9.152 -0.403 4.432 1.00 94.75 96 LEU A O 1
ATOM 745 N N . ARG A 1 97 ? 8.993 0.567 2.411 1.00 94.00 97 ARG A N 1
ATOM 746 C CA . ARG A 1 97 ? 8.247 1.738 2.885 1.00 94.00 97 ARG A CA 1
ATOM 747 C C . ARG A 1 97 ? 6.868 1.364 3.425 1.00 94.00 97 ARG A C 1
ATOM 749 O O . ARG A 1 97 ? 6.542 1.730 4.555 1.00 94.00 97 ARG A O 1
ATOM 756 N N . MET A 1 98 ? 6.080 0.609 2.661 1.00 94.31 98 MET A N 1
ATOM 757 C CA . MET A 1 98 ? 4.749 0.184 3.103 1.00 94.31 98 MET A CA 1
ATOM 7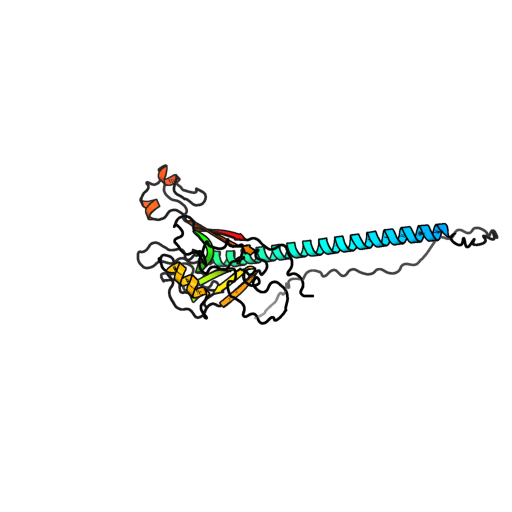58 C C . MET A 1 98 ? 4.832 -0.829 4.243 1.00 94.31 98 MET A C 1
ATOM 760 O O . MET A 1 98 ? 4.058 -0.734 5.191 1.00 94.31 98 MET A O 1
ATOM 764 N N . GLY A 1 99 ? 5.790 -1.763 4.199 1.00 94.00 99 GLY A N 1
ATOM 765 C CA . GLY A 1 99 ? 6.023 -2.716 5.285 1.00 94.00 99 GLY A CA 1
ATOM 766 C C . GLY A 1 99 ? 6.378 -2.015 6.596 1.00 94.00 99 GLY A C 1
ATOM 767 O O . GLY A 1 99 ? 5.824 -2.341 7.646 1.00 94.00 99 GLY A O 1
ATOM 768 N N . TRP A 1 100 ? 7.224 -0.984 6.533 1.00 93.12 100 TRP A N 1
ATOM 769 C CA . TRP A 1 100 ? 7.542 -0.153 7.689 1.00 93.12 100 TRP A CA 1
ATOM 770 C C . TRP A 1 100 ? 6.310 0.587 8.225 1.00 93.12 100 TRP A C 1
ATOM 772 O O . TRP A 1 100 ? 6.062 0.547 9.431 1.00 93.12 100 TRP A O 1
ATOM 782 N N . MET A 1 101 ? 5.483 1.183 7.360 1.00 92.69 101 MET A N 1
ATOM 783 C CA . MET A 1 101 ? 4.246 1.840 7.804 1.00 92.69 101 MET A CA 1
ATOM 784 C C . MET A 1 101 ? 3.227 0.875 8.402 1.00 92.69 101 MET A C 1
ATOM 786 O O . MET A 1 101 ? 2.636 1.175 9.437 1.00 92.69 101 MET A O 1
ATOM 790 N N . LEU A 1 102 ? 3.048 -0.301 7.801 1.00 91.88 102 LEU A N 1
ATOM 791 C CA . LEU A 1 102 ? 2.165 -1.340 8.325 1.00 91.88 102 LEU A CA 1
ATOM 792 C C . LEU A 1 102 ? 2.643 -1.860 9.683 1.00 91.88 102 LEU A C 1
ATOM 794 O O . LEU A 1 102 ? 1.818 -2.115 10.554 1.00 91.88 102 LEU A O 1
ATOM 798 N N . SER A 1 103 ? 3.959 -1.956 9.906 1.00 90.12 103 SER A N 1
ATOM 799 C CA . SER A 1 103 ? 4.513 -2.345 11.213 1.00 90.12 103 SER A CA 1
ATOM 800 C C . SER A 1 103 ? 4.215 -1.325 12.321 1.00 90.12 103 SER A C 1
ATOM 802 O O . SER A 1 103 ? 4.194 -1.674 13.500 1.00 90.12 103 SER A O 1
ATOM 804 N N . ARG A 1 104 ? 3.951 -0.072 11.935 1.00 90.88 104 ARG A N 1
ATOM 805 C CA . ARG A 1 104 ? 3.575 1.039 12.818 1.00 90.88 104 ARG A CA 1
ATOM 806 C C . ARG A 1 104 ? 2.071 1.298 12.850 1.00 90.88 104 ARG A C 1
ATOM 808 O O . ARG A 1 104 ? 1.634 2.225 13.528 1.00 90.88 104 ARG A O 1
ATOM 815 N N . ALA A 1 105 ? 1.280 0.499 12.134 1.00 90.38 105 ALA A N 1
ATOM 816 C CA . ALA A 1 105 ? -0.161 0.659 12.105 1.00 90.38 105 ALA A CA 1
ATOM 817 C C . ALA A 1 105 ? -0.743 0.476 13.508 1.00 90.38 105 ALA A C 1
ATOM 819 O O . ALA A 1 105 ? -0.495 -0.517 14.198 1.00 90.38 105 ALA A O 1
ATOM 820 N N . ALA A 1 106 ? -1.537 1.451 13.920 1.00 90.25 106 ALA A N 1
ATOM 821 C CA . ALA A 1 106 ? -2.134 1.472 15.232 1.00 90.25 106 ALA A CA 1
ATOM 822 C C . ALA A 1 106 ? -3.548 0.896 15.227 1.00 90.25 106 ALA A C 1
ATOM 824 O O . ALA A 1 106 ? -4.188 0.641 14.202 1.00 90.25 106 ALA A O 1
ATOM 825 N N . SER A 1 107 ? -4.054 0.694 16.432 1.00 88.62 107 SER A N 1
ATOM 826 C CA . SER A 1 107 ? -5.431 0.285 16.674 1.00 88.62 107 SER A CA 1
ATOM 827 C C . SER A 1 107 ? -6.036 1.187 17.731 1.00 88.62 107 SER A C 1
ATOM 829 O O . SER A 1 107 ? -5.331 1.631 18.635 1.00 88.62 107 SER A O 1
ATOM 831 N N . TYR A 1 108 ? -7.327 1.457 17.617 1.00 87.69 108 TYR A N 1
ATOM 832 C CA . TYR A 1 108 ? -8.033 2.299 18.567 1.00 87.69 108 TYR A CA 1
ATOM 833 C C . TYR A 1 108 ? -9.225 1.583 19.167 1.00 87.69 108 TYR A C 1
ATOM 835 O O . TYR A 1 108 ? -9.729 0.578 18.656 1.00 87.69 108 TYR A O 1
ATOM 843 N N . ARG A 1 109 ? -9.690 2.144 20.272 1.00 84.44 109 ARG A N 1
ATOM 844 C CA . ARG A 1 109 ? -10.942 1.783 20.911 1.00 84.44 109 ARG A CA 1
ATOM 845 C C . ARG A 1 109 ? -11.666 3.062 21.296 1.00 84.44 109 ARG A C 1
ATOM 847 O O . ARG A 1 109 ? -11.049 4.006 21.777 1.00 84.44 109 ARG A O 1
ATOM 854 N N . MET A 1 110 ? -12.980 3.082 21.095 1.00 73.50 110 MET A N 1
ATOM 855 C CA . MET A 1 110 ? -13.831 4.172 21.563 1.00 73.50 110 MET A CA 1
ATOM 856 C C . MET A 1 110 ? -14.814 3.617 22.596 1.00 73.50 110 MET A C 1
ATOM 858 O O . MET A 1 110 ? -15.750 2.904 22.236 1.00 73.50 110 MET A O 1
ATOM 862 N N . GLY A 1 111 ? -14.578 3.897 23.878 1.00 71.31 111 GLY A N 1
ATOM 863 C CA . GLY A 1 111 ? -15.424 3.407 24.972 1.00 71.31 111 GLY A CA 1
ATOM 864 C C . GLY A 1 111 ? -15.456 1.877 25.078 1.00 71.31 111 GLY A C 1
ATOM 865 O O . GLY A 1 111 ? -14.417 1.221 25.029 1.00 71.31 111 GLY A O 1
ATOM 866 N N . SER A 1 112 ? -16.654 1.303 25.220 1.00 61.94 112 SER A N 1
ATOM 867 C CA . SER A 1 112 ? -16.888 -0.148 25.319 1.00 61.94 112 SER A CA 1
ATOM 868 C C . SER A 1 112 ? -16.862 -0.886 23.974 1.00 61.94 112 SER A C 1
ATOM 870 O O . SER A 1 112 ? -17.090 -2.095 23.939 1.00 61.94 112 SER A O 1
ATOM 872 N N . ASN A 1 113 ? -16.600 -0.187 22.865 1.00 68.44 113 ASN A N 1
ATOM 873 C CA . ASN A 1 113 ? -16.570 -0.809 21.546 1.00 68.44 113 ASN A CA 1
ATOM 874 C C . ASN A 1 113 ? -15.393 -1.781 21.403 1.00 68.44 113 ASN A C 1
ATOM 876 O O . ASN A 1 113 ? -14.334 -1.613 22.012 1.00 68.44 113 ASN A O 1
ATOM 880 N N . ALA A 1 114 ? -15.571 -2.785 20.543 1.00 74.75 114 ALA A N 1
ATOM 881 C CA . ALA A 1 114 ? -14.496 -3.685 20.152 1.00 74.75 114 ALA A CA 1
ATOM 882 C C . ALA A 1 114 ? -13.306 -2.900 19.572 1.00 74.75 114 ALA A C 1
ATOM 884 O O . ALA A 1 114 ? -13.472 -1.848 18.947 1.00 74.75 114 ALA A O 1
ATOM 885 N N . ARG A 1 115 ? -12.094 -3.421 19.782 1.00 79.69 115 ARG A N 1
ATOM 886 C CA . ARG A 1 115 ? -10.855 -2.838 19.252 1.00 79.69 115 ARG A CA 1
ATOM 887 C C . ARG A 1 115 ? -10.907 -2.804 17.725 1.00 79.69 115 ARG A C 1
ATOM 889 O O . ARG A 1 115 ? -11.173 -3.822 17.091 1.00 79.69 115 ARG A O 1
ATOM 896 N N . GLN A 1 116 ? -10.599 -1.650 17.142 1.00 83.06 116 GLN A N 1
ATOM 897 C CA . GLN A 1 116 ? -10.590 -1.436 15.698 1.00 83.06 116 GLN A CA 1
ATOM 898 C C . GLN A 1 116 ? -9.166 -1.232 15.197 1.00 83.06 116 GLN A C 1
ATOM 900 O O . GLN A 1 116 ? -8.359 -0.532 15.806 1.00 83.06 116 GLN A O 1
ATOM 905 N N . LEU A 1 117 ? -8.854 -1.876 14.077 1.00 85.94 117 LEU A N 1
ATOM 906 C CA . LEU A 1 117 ? -7.566 -1.759 13.403 1.00 85.94 117 LEU A CA 1
ATOM 907 C C . LEU A 1 117 ? -7.592 -0.539 12.480 1.00 85.94 117 LEU A C 1
ATOM 909 O O . LEU A 1 117 ? -8.499 -0.413 11.657 1.00 85.94 117 LEU A O 1
ATOM 913 N N . GLY A 1 118 ? -6.580 0.320 12.582 1.00 89.06 118 GLY A N 1
ATOM 914 C CA . GLY A 1 118 ? -6.407 1.504 11.743 1.00 89.06 118 GLY A CA 1
ATOM 915 C C . GLY A 1 118 ? -5.826 1.180 10.369 1.00 89.06 118 GLY A C 1
ATOM 916 O O . GLY A 1 118 ? -4.877 1.819 9.938 1.00 89.06 118 GLY A O 1
ATOM 917 N N . VAL A 1 119 ? -6.343 0.152 9.697 1.00 90.56 119 VAL A N 1
ATOM 918 C CA . VAL A 1 119 ? -5.932 -0.224 8.337 1.00 90.56 119 VAL A CA 1
ATOM 919 C C . VAL A 1 119 ? -7.174 -0.532 7.523 1.00 90.56 119 VAL A C 1
ATOM 921 O O . VAL A 1 119 ? -7.991 -1.343 7.954 1.00 90.56 119 VAL A O 1
ATOM 924 N N . ALA A 1 120 ? -7.319 0.064 6.348 1.00 89.56 120 ALA A N 1
ATOM 925 C CA . ALA A 1 120 ? -8.419 -0.221 5.438 1.00 89.56 120 ALA A CA 1
ATOM 926 C C . ALA A 1 120 ? -7.934 -0.236 3.993 1.00 89.56 120 ALA A C 1
ATOM 928 O O . ALA A 1 120 ? -7.081 0.555 3.608 1.00 89.56 120 ALA A O 1
ATOM 929 N N . VAL A 1 121 ? -8.520 -1.123 3.197 1.00 89.56 121 VAL A N 1
ATOM 930 C CA . VAL A 1 121 ? -8.405 -1.097 1.739 1.00 89.56 121 VAL A CA 1
ATOM 931 C C . VAL A 1 121 ? -9.730 -0.631 1.167 1.00 89.56 121 VAL A C 1
ATOM 933 O O . VAL A 1 121 ? -10.801 -1.003 1.662 1.00 89.56 121 VAL A O 1
ATOM 936 N N . CYS A 1 122 ? -9.641 0.250 0.184 1.00 86.00 122 CYS A N 1
ATOM 937 C CA . CYS A 1 122 ? -10.752 0.948 -0.432 1.00 86.00 122 CYS A CA 1
ATOM 938 C C . CYS A 1 122 ? -10.477 1.122 -1.923 1.00 86.00 122 CYS A C 1
ATOM 940 O O . CYS A 1 122 ? -9.332 1.051 -2.363 1.00 86.00 122 CYS A O 1
ATOM 942 N N . ASP A 1 123 ? -11.530 1.418 -2.670 1.00 82.44 123 ASP A N 1
ATOM 943 C CA . ASP A 1 123 ? -11.409 1.867 -4.048 1.00 82.44 123 ASP A CA 1
ATOM 944 C C . ASP A 1 123 ? -11.391 3.392 -4.092 1.00 82.44 123 ASP A C 1
ATOM 946 O O . ASP A 1 123 ? -12.208 4.065 -3.452 1.00 82.44 123 ASP A O 1
ATOM 950 N N . GLN A 1 124 ? -10.489 3.946 -4.888 1.00 78.44 124 GLN A N 1
ATOM 951 C CA . GLN A 1 124 ? -10.376 5.374 -5.103 1.00 78.44 124 GLN A CA 1
ATOM 952 C C . GLN A 1 124 ? -11.546 5.922 -5.931 1.00 78.44 124 GLN A C 1
ATOM 954 O O . GLN A 1 124 ? -11.967 7.057 -5.708 1.00 78.44 124 GLN A O 1
ATOM 959 N N . TYR A 1 125 ? -12.115 5.115 -6.835 1.00 72.50 125 TYR A N 1
ATOM 960 C CA . TYR A 1 125 ? -13.179 5.547 -7.752 1.00 72.50 125 TYR A CA 1
ATOM 961 C C . TYR A 1 125 ? -14.449 4.674 -7.783 1.00 72.50 125 TYR A C 1
ATOM 963 O O . TYR A 1 125 ? -15.398 5.048 -8.471 1.00 72.50 125 TYR A O 1
ATOM 971 N N . ALA A 1 126 ? -14.557 3.592 -6.999 1.00 66.69 126 ALA A N 1
ATOM 972 C CA . ALA A 1 126 ? -15.754 2.741 -7.054 1.00 66.69 126 ALA A CA 1
ATOM 973 C C . ALA A 1 126 ? -17.007 3.389 -6.433 1.00 66.69 126 ALA A C 1
ATOM 975 O O . ALA A 1 126 ? -16.957 4.064 -5.395 1.00 66.69 126 ALA A O 1
ATOM 976 N N . TRP A 1 127 ? -18.162 3.162 -7.070 1.00 48.72 127 TRP A N 1
ATOM 977 C CA . TRP A 1 127 ? -19.444 3.773 -6.691 1.00 48.72 127 TRP A CA 1
ATOM 978 C C . TRP A 1 127 ? -20.199 3.031 -5.572 1.00 48.72 127 TRP A C 1
ATOM 980 O O . TRP A 1 127 ? -21.055 3.637 -4.932 1.00 48.72 127 TRP A O 1
ATOM 990 N N . SER A 1 128 ? -19.909 1.768 -5.238 1.00 44.06 128 SER A N 1
ATOM 991 C CA . SER A 1 128 ? -20.694 1.099 -4.186 1.00 44.06 128 SER A CA 1
ATOM 992 C C . SER A 1 128 ? -20.025 -0.093 -3.505 1.00 44.06 128 SER A C 1
ATOM 994 O O . SER A 1 128 ? -19.658 -1.058 -4.163 1.00 44.06 128 SER A O 1
ATOM 996 N N . GLY A 1 129 ? -20.013 -0.043 -2.167 1.00 49.97 129 GLY A N 1
ATOM 997 C CA . GLY A 1 129 ? -20.208 -1.184 -1.265 1.00 49.97 129 GLY A CA 1
ATOM 998 C C . GLY A 1 129 ? -19.332 -2.416 -1.483 1.00 49.97 129 GLY A C 1
ATOM 999 O O . GLY A 1 129 ? -19.825 -3.440 -1.947 1.00 49.97 129 GLY A O 1
ATOM 1000 N N . SER A 1 130 ? -18.070 -2.372 -1.053 1.00 46.66 130 SER A N 1
ATOM 1001 C CA . SER A 1 130 ? -17.270 -3.591 -0.907 1.00 46.66 130 SER A CA 1
ATOM 1002 C C . SER A 1 130 ? -17.674 -4.369 0.360 1.00 46.66 130 SER A C 1
ATOM 1004 O O . SER A 1 130 ? -17.740 -3.828 1.468 1.00 46.66 130 SER A O 1
ATOM 1006 N N . ASN A 1 131 ? -17.984 -5.658 0.181 1.00 41.75 131 ASN A N 1
ATOM 1007 C CA . ASN A 1 131 ? -18.376 -6.594 1.240 1.00 41.75 131 ASN A CA 1
ATOM 1008 C C . ASN A 1 131 ? -17.269 -6.783 2.300 1.00 41.75 131 ASN A C 1
ATOM 1010 O O . ASN A 1 131 ? -16.076 -6.746 2.010 1.00 41.75 131 ASN A O 1
ATOM 1014 N N . ALA A 1 132 ? -17.676 -7.019 3.551 1.00 45.59 132 ALA A N 1
ATOM 1015 C CA . ALA A 1 132 ? -16.831 -6.903 4.745 1.00 45.59 132 ALA A CA 1
ATOM 1016 C C . ALA A 1 132 ? -15.736 -7.979 4.939 1.00 45.59 132 ALA A C 1
ATOM 1018 O O . ALA A 1 132 ? -14.859 -7.772 5.772 1.00 45.59 132 ALA A O 1
ATOM 1019 N N . ALA A 1 133 ? -15.752 -9.101 4.208 1.00 44.75 133 ALA A N 1
ATOM 1020 C CA . ALA A 1 133 ? -14.872 -10.246 4.500 1.00 44.75 133 ALA A CA 1
ATOM 1021 C C . ALA A 1 133 ? -13.547 -10.267 3.706 1.00 44.75 133 ALA A C 1
ATOM 1023 O O . ALA A 1 133 ? -12.544 -10.803 4.180 1.00 44.75 133 ALA A O 1
ATOM 1024 N N . SER A 1 134 ? -13.512 -9.660 2.516 1.00 53.53 134 SER A N 1
ATOM 1025 C CA . SER A 1 134 ? -12.274 -9.392 1.781 1.00 53.53 134 SER A CA 1
ATOM 1026 C C . SER A 1 134 ? -12.444 -8.106 0.989 1.00 53.53 134 SER A C 1
ATOM 1028 O O . SER A 1 134 ? -13.260 -8.042 0.072 1.00 53.53 134 SER A O 1
ATOM 1030 N N . ARG A 1 135 ? -11.705 -7.067 1.383 1.00 71.50 135 ARG A N 1
ATOM 1031 C CA . ARG A 1 135 ? -11.716 -5.782 0.684 1.00 71.50 135 ARG A CA 1
ATOM 1032 C C . ARG A 1 135 ? -10.546 -5.766 -0.279 1.00 71.50 135 ARG A C 1
ATOM 1034 O O . ARG A 1 135 ? -9.404 -5.770 0.169 1.00 71.50 135 ARG A O 1
ATOM 1041 N N . THR A 1 136 ? -10.840 -5.790 -1.570 1.00 78.44 136 THR A N 1
ATOM 1042 C CA . THR A 1 136 ? -9.890 -5.487 -2.644 1.00 78.44 136 THR A CA 1
ATOM 1043 C C . THR A 1 136 ? -10.081 -4.043 -3.082 1.00 78.44 136 THR A C 1
ATOM 1045 O O . THR A 1 136 ? -11.218 -3.578 -3.081 1.00 78.44 136 THR A O 1
ATOM 1048 N N . GLY A 1 137 ? -9.006 -3.354 -3.448 1.00 84.19 137 GLY A N 1
ATOM 1049 C CA . GLY A 1 137 ? -9.088 -2.012 -4.020 1.00 84.19 137 GLY A CA 1
ATOM 1050 C C . GLY A 1 137 ? -7.726 -1.423 -4.355 1.00 84.19 137 GLY A C 1
ATOM 1051 O O . GLY A 1 137 ? -6.702 -2.055 -4.120 1.00 84.19 137 GLY A O 1
ATOM 1052 N N . ASP A 1 138 ? -7.695 -0.225 -4.921 1.00 86.94 138 ASP A N 1
ATOM 1053 C CA . ASP A 1 138 ? -6.473 0.458 -5.370 1.00 86.94 138 ASP A CA 1
ATOM 1054 C C . ASP A 1 138 ? -5.913 1.466 -4.348 1.00 86.94 138 ASP A C 1
ATOM 1056 O O . ASP A 1 138 ? -4.823 2.000 -4.548 1.00 86.94 138 ASP A O 1
ATOM 1060 N N . MET A 1 139 ? -6.603 1.659 -3.218 1.00 90.38 139 MET A N 1
ATOM 1061 C CA . MET A 1 139 ? -6.217 2.569 -2.142 1.00 90.38 139 MET A CA 1
ATOM 1062 C C . MET A 1 139 ? -6.028 1.832 -0.809 1.00 90.38 139 MET A C 1
ATOM 1064 O O . MET A 1 139 ? -6.964 1.243 -0.260 1.00 90.38 139 MET A O 1
ATOM 1068 N N . LEU A 1 140 ? -4.826 1.925 -0.235 1.00 93.69 140 LEU A N 1
ATOM 1069 C CA . LEU A 1 140 ? -4.505 1.435 1.107 1.00 93.69 140 LEU A CA 1
ATOM 1070 C C . LEU A 1 140 ? -4.403 2.605 2.084 1.00 93.69 140 LEU A C 1
ATOM 1072 O O . LEU A 1 140 ? -3.571 3.489 1.923 1.00 93.69 140 LEU A O 1
ATOM 1076 N N . VAL A 1 141 ? -5.217 2.578 3.131 1.00 94.19 141 VAL A N 1
ATOM 1077 C CA . VAL A 1 141 ? -5.266 3.592 4.185 1.00 94.19 141 VAL A CA 1
ATOM 1078 C C . VAL A 1 141 ? -4.714 3.002 5.476 1.00 94.19 141 VAL A C 1
ATOM 1080 O O . VAL A 1 141 ? -5.189 1.963 5.940 1.00 94.19 141 VAL A O 1
ATOM 1083 N N . ILE A 1 142 ? -3.730 3.670 6.072 1.00 94.31 142 ILE A N 1
ATOM 1084 C CA . ILE A 1 142 ? -3.044 3.237 7.290 1.00 94.31 142 ILE A CA 1
ATOM 1085 C C . ILE A 1 142 ? -3.017 4.391 8.285 1.00 94.31 142 ILE A C 1
ATOM 1087 O O . ILE A 1 142 ? -2.613 5.502 7.965 1.00 94.31 142 ILE A O 1
ATOM 1091 N N . TRP A 1 143 ? -3.397 4.119 9.523 1.00 94.19 143 TRP A N 1
ATOM 1092 C CA . TRP A 1 143 ? -3.212 5.028 10.638 1.00 94.19 143 TRP A CA 1
ATOM 1093 C C . TRP A 1 143 ? -1.927 4.665 11.378 1.00 94.19 143 TRP A C 1
ATOM 1095 O O . TRP A 1 143 ? -1.882 3.690 12.130 1.00 94.19 143 TRP A O 1
ATOM 1105 N N . SER A 1 144 ? -0.870 5.429 11.116 1.00 92.44 144 SER A N 1
ATOM 1106 C CA . SER A 1 144 ? 0.479 5.177 11.637 1.00 92.44 144 SER A CA 1
ATOM 1107 C C . SER A 1 144 ? 1.108 6.390 12.328 1.00 92.44 144 SER A C 1
ATOM 1109 O O . SER A 1 144 ? 2.199 6.262 12.869 1.00 92.44 144 SER A O 1
ATOM 1111 N N . GLY A 1 145 ? 0.449 7.555 12.347 1.00 89.25 145 GLY A N 1
ATOM 1112 C CA . GLY A 1 145 ? 1.054 8.807 12.825 1.00 89.25 145 GLY A CA 1
ATOM 1113 C C . GLY A 1 145 ? 1.684 9.636 11.702 1.00 89.25 145 GLY A C 1
ATOM 1114 O O . GLY A 1 145 ? 2.725 10.261 11.892 1.00 89.25 145 GLY A O 1
ATOM 1115 N N . GLY A 1 146 ? 1.085 9.603 10.509 1.00 88.69 146 GLY A N 1
ATOM 1116 C CA . GLY A 1 146 ? 1.518 10.373 9.343 1.00 88.69 146 GLY A CA 1
ATOM 1117 C C . GLY A 1 146 ? 2.823 9.857 8.726 1.00 88.69 146 GLY A C 1
ATOM 1118 O O . GLY A 1 146 ? 3.232 8.717 8.944 1.00 88.69 146 GLY A O 1
ATOM 1119 N N . ALA A 1 147 ? 3.509 10.707 7.954 1.00 86.88 147 ALA A N 1
ATOM 1120 C CA . ALA A 1 147 ? 4.706 10.332 7.182 1.00 86.88 147 ALA A CA 1
ATOM 1121 C C . ALA A 1 147 ? 5.875 9.802 8.041 1.00 86.88 147 ALA A C 1
ATOM 1123 O O . ALA A 1 147 ? 6.714 9.037 7.552 1.00 86.88 147 ALA A O 1
ATOM 1124 N N . GLY A 1 148 ? 5.947 10.222 9.307 1.00 86.00 148 GLY A N 1
ATOM 1125 C CA . GLY A 1 148 ? 6.978 9.810 10.262 1.00 86.00 148 GLY A CA 1
ATOM 1126 C C . GLY A 1 148 ? 6.647 8.525 11.019 1.00 86.00 148 GLY A C 1
ATOM 1127 O O . GLY A 1 148 ? 7.522 7.971 11.681 1.00 86.00 148 GLY A O 1
ATOM 1128 N N . GLY A 1 149 ? 5.411 8.025 10.924 1.00 82.19 149 GLY A N 1
ATOM 1129 C CA . GLY A 1 149 ? 4.984 6.840 11.658 1.00 82.19 149 GLY A CA 1
ATOM 1130 C C . GLY A 1 149 ? 5.024 7.024 13.185 1.00 82.19 149 GLY A C 1
ATOM 1131 O O . GLY A 1 149 ? 5.326 6.071 13.904 1.00 82.19 149 GLY A O 1
ATOM 1132 N N . GLU A 1 150 ? 4.845 8.247 13.682 1.00 82.44 150 GLU A N 1
ATOM 1133 C CA . GLU A 1 150 ? 4.928 8.581 15.107 1.00 82.44 150 GLU A CA 1
ATOM 1134 C C . GLU A 1 150 ? 3.534 8.901 15.630 1.00 82.44 150 GLU A C 1
ATOM 1136 O O . GLU A 1 150 ? 3.078 10.043 15.604 1.00 82.44 150 GLU A O 1
ATOM 1141 N N . LEU A 1 151 ? 2.815 7.869 16.070 1.00 84.88 151 LEU A N 1
ATOM 1142 C CA . LEU A 1 151 ? 1.464 8.072 16.568 1.00 84.88 151 LEU A CA 1
ATOM 1143 C C . LEU A 1 151 ? 1.470 8.686 17.973 1.00 84.88 151 LEU A C 1
ATOM 1145 O O . LEU A 1 151 ? 2.020 8.114 18.920 1.00 84.88 151 LEU A O 1
ATOM 1149 N N . ALA A 1 152 ? 0.762 9.805 18.135 1.00 72.62 152 ALA A N 1
ATOM 1150 C CA . ALA A 1 152 ? 0.518 10.392 19.444 1.00 72.62 152 ALA A CA 1
ATOM 1151 C C . ALA A 1 152 ? -0.325 9.434 20.310 1.00 72.62 152 ALA A C 1
ATOM 1153 O O . ALA A 1 152 ? -1.485 9.152 20.005 1.00 72.62 152 ALA A O 1
ATOM 1154 N N . GLY A 1 153 ? 0.248 8.929 21.405 1.00 70.69 153 GLY A N 1
ATOM 1155 C CA . GLY A 1 153 ? -0.401 7.937 22.275 1.00 70.69 153 GLY A CA 1
ATOM 1156 C C . GLY A 1 153 ? -0.004 6.479 22.007 1.00 70.69 153 GLY A C 1
ATOM 1157 O O . GLY A 1 153 ? -0.535 5.589 22.662 1.00 70.69 153 GLY A O 1
ATOM 1158 N N . GLY A 1 154 ? 0.956 6.226 21.109 1.00 78.94 154 GLY A N 1
ATOM 1159 C CA . GLY A 1 154 ? 1.498 4.886 20.855 1.00 78.94 154 GLY A CA 1
ATOM 1160 C C . GLY A 1 154 ? 0.601 4.012 19.974 1.00 78.94 154 GLY A C 1
ATOM 1161 O O . GLY A 1 154 ? -0.382 4.472 19.413 1.00 78.94 154 GLY A O 1
ATOM 1162 N N . THR A 1 155 ? 0.928 2.725 19.832 1.00 77.38 155 THR A N 1
ATOM 1163 C CA . THR A 1 155 ? 0.256 1.791 18.894 1.00 77.38 155 THR A CA 1
ATOM 1164 C C . THR A 1 155 ? -1.172 1.395 19.299 1.00 77.38 155 THR A C 1
ATOM 1166 O O . THR A 1 155 ? -1.901 0.755 18.529 1.00 77.38 155 THR A O 1
ATOM 1169 N N . PHE A 1 156 ? -1.586 1.775 20.507 1.00 82.69 156 PHE A N 1
ATOM 1170 C CA . PHE A 1 156 ? -2.932 1.591 21.022 1.00 82.69 156 PHE A CA 1
ATOM 1171 C C . PHE A 1 156 ? -3.401 2.879 21.691 1.00 82.69 156 PHE A C 1
ATOM 1173 O O . PHE A 1 156 ? -2.976 3.182 22.803 1.00 82.69 156 PHE A O 1
ATOM 1180 N N . ALA A 1 157 ? -4.279 3.620 21.017 1.00 82.94 157 ALA A N 1
ATOM 1181 C CA . ALA A 1 157 ? -4.807 4.867 21.551 1.00 82.94 157 ALA A CA 1
ATOM 1182 C C . ALA A 1 157 ? -6.305 4.741 21.865 1.00 82.94 157 ALA A C 1
ATOM 1184 O O . ALA A 1 157 ? -7.096 4.287 21.035 1.00 82.94 157 ALA A O 1
ATOM 1185 N N . ASP A 1 158 ? -6.714 5.202 23.047 1.00 86.12 158 ASP A N 1
ATOM 1186 C CA . ASP A 1 158 ? -8.125 5.317 23.446 1.00 86.12 158 ASP A CA 1
ATOM 1187 C C . ASP A 1 158 ? -8.750 6.613 22.874 1.00 86.12 158 ASP A C 1
ATOM 1189 O O . ASP A 1 158 ? -9.351 7.420 23.583 1.00 86.12 158 ASP A O 1
ATOM 1193 N N . ARG A 1 159 ? -8.564 6.853 21.569 1.00 87.50 159 ARG A N 1
ATOM 1194 C CA . ARG A 1 159 ? -9.133 7.991 20.830 1.00 87.50 159 ARG A CA 1
ATOM 1195 C C . ARG A 1 159 ? -9.345 7.648 19.362 1.00 87.50 159 ARG A C 1
ATOM 1197 O O . ARG A 1 159 ? -8.791 6.679 18.854 1.00 87.50 159 ARG A O 1
ATOM 1204 N N . LEU A 1 160 ? -10.111 8.483 18.667 1.00 89.25 160 LEU A N 1
ATOM 1205 C CA . LEU A 1 160 ? -10.269 8.357 17.224 1.00 89.25 160 LEU A CA 1
ATOM 1206 C C . LEU A 1 160 ? -8.991 8.752 16.461 1.00 89.25 160 LEU A C 1
ATOM 1208 O O . LEU A 1 160 ? -8.297 9.686 16.885 1.00 89.25 160 LEU A O 1
ATOM 1212 N N . PRO A 1 161 ? -8.719 8.092 15.319 1.00 90.75 161 PRO A N 1
ATOM 1213 C CA . PRO A 1 161 ? -7.699 8.527 14.375 1.00 90.75 161 PRO A CA 1
ATOM 1214 C C . PRO A 1 161 ? -7.962 9.950 13.903 1.00 90.75 161 PRO A C 1
ATOM 1216 O O . PRO A 1 161 ? -9.106 10.294 13.605 1.00 90.75 161 PRO A O 1
ATOM 1219 N N . GLN A 1 162 ? -6.913 10.760 13.814 1.00 92.12 162 GLN A N 1
ATOM 1220 C CA . GLN A 1 162 ? -6.971 12.054 13.137 1.00 92.12 162 GLN A CA 1
ATOM 1221 C C . GLN A 1 162 ? -6.491 11.902 11.696 1.00 92.12 162 GLN A C 1
ATOM 1223 O O . GLN A 1 162 ? -5.581 11.120 11.428 1.00 92.12 162 GLN A O 1
ATOM 1228 N N . LEU A 1 163 ? -7.074 12.664 10.773 1.00 92.19 163 LEU A N 1
ATOM 1229 C CA . LEU A 1 163 ? -6.724 12.615 9.356 1.00 92.19 163 LEU A CA 1
ATOM 1230 C C . LEU A 1 163 ? -5.235 12.922 9.129 1.00 92.19 163 LEU A C 1
ATOM 1232 O O . LEU A 1 163 ? -4.599 12.247 8.327 1.00 92.19 163 LEU A O 1
ATOM 1236 N N . GLY A 1 164 ? -4.636 13.837 9.898 1.00 91.56 164 GLY A N 1
ATOM 1237 C CA . GLY A 1 164 ? -3.204 14.134 9.795 1.00 91.56 164 GLY A CA 1
ATOM 1238 C C . GLY A 1 164 ? -2.259 13.033 10.265 1.00 91.56 164 GLY A C 1
ATOM 1239 O O . GLY A 1 164 ? -1.067 13.072 9.970 1.00 91.56 164 GLY A O 1
ATOM 1240 N N . GLU A 1 165 ? -2.787 12.003 10.917 1.00 93.25 165 GLU A N 1
ATOM 1241 C CA . GLU A 1 165 ? -2.036 10.817 11.326 1.00 93.25 165 GLU A CA 1
ATOM 1242 C C . GLU A 1 165 ? -2.202 9.648 10.351 1.00 93.25 165 GLU A C 1
ATOM 1244 O O . GLU A 1 165 ? -1.626 8.573 10.556 1.00 93.25 165 GLU A O 1
ATOM 1249 N N . ILE A 1 166 ? -3.013 9.835 9.312 1.00 93.62 166 ILE A N 1
ATOM 1250 C CA . ILE A 1 166 ? -3.289 8.832 8.298 1.00 93.62 166 ILE A CA 1
ATOM 1251 C C . ILE A 1 166 ? -2.307 8.996 7.139 1.00 93.62 166 ILE A C 1
ATOM 1253 O O . ILE A 1 166 ? -1.986 10.099 6.693 1.00 93.62 166 ILE A O 1
ATOM 1257 N N . VAL A 1 167 ? -1.846 7.853 6.652 1.00 95.25 167 VAL A N 1
ATOM 1258 C CA . VAL A 1 167 ? -1.052 7.696 5.444 1.00 95.25 167 VAL A CA 1
ATOM 1259 C C . VAL A 1 167 ? -1.877 6.892 4.454 1.00 95.25 167 VAL A C 1
ATOM 1261 O O . VAL A 1 167 ? -2.467 5.869 4.808 1.00 95.25 167 VAL A O 1
ATOM 1264 N N . VAL A 1 168 ? -1.923 7.350 3.211 1.00 94.94 168 VAL A N 1
ATOM 1265 C CA . VAL A 1 168 ? -2.623 6.664 2.130 1.00 94.94 168 VAL A CA 1
ATOM 1266 C C . VAL A 1 168 ? -1.641 6.308 1.031 1.00 94.94 168 VAL A C 1
ATOM 1268 O O . VAL A 1 168 ? -0.857 7.148 0.607 1.00 94.94 168 VAL A O 1
ATOM 1271 N N . TYR A 1 169 ? -1.710 5.077 0.547 1.00 95.25 169 TYR A N 1
ATOM 1272 C CA . TYR A 1 169 ? -0.998 4.624 -0.637 1.00 95.25 169 TYR A CA 1
ATOM 1273 C C . TYR A 1 169 ? -1.995 4.413 -1.765 1.00 95.25 169 TYR A C 1
ATOM 1275 O O . TYR A 1 169 ? -2.945 3.644 -1.618 1.00 95.25 169 TYR A O 1
ATOM 1283 N N . THR A 1 170 ? -1.782 5.106 -2.877 1.00 92.25 170 THR A N 1
ATOM 1284 C CA . THR A 1 170 ? -2.568 4.944 -4.103 1.00 92.25 170 THR A CA 1
ATOM 1285 C C . THR A 1 170 ? -1.753 5.403 -5.311 1.00 92.25 170 THR A C 1
ATOM 1287 O O . THR A 1 170 ? -0.687 6.005 -5.166 1.00 92.25 170 THR A O 1
ATOM 1290 N N . TRP A 1 171 ? -2.222 5.099 -6.512 1.00 90.00 171 TRP A N 1
ATOM 1291 C CA . TRP A 1 171 ? -1.643 5.638 -7.737 1.00 90.00 171 TRP A CA 1
ATOM 1292 C C . TRP A 1 171 ? -1.998 7.129 -7.895 1.00 90.00 171 TRP A C 1
ATOM 1294 O O . TRP A 1 171 ? -2.999 7.594 -7.352 1.00 90.00 171 TRP A O 1
ATOM 1304 N N . ASP A 1 172 ? -1.165 7.917 -8.579 1.00 86.69 172 ASP A N 1
ATOM 1305 C CA . ASP A 1 172 ? -1.391 9.363 -8.671 1.00 86.69 172 ASP A CA 1
ATOM 1306 C C . ASP A 1 172 ? -2.496 9.700 -9.674 1.00 86.69 172 ASP A C 1
ATOM 1308 O O . ASP A 1 172 ? -2.438 9.377 -10.863 1.00 86.69 172 ASP A O 1
ATOM 1312 N N . THR A 1 173 ? -3.514 10.380 -9.167 1.00 73.12 173 THR A N 1
ATOM 1313 C CA . THR A 1 173 ? -4.740 10.711 -9.893 1.00 73.12 173 THR A CA 1
ATOM 1314 C C . THR A 1 173 ? -4.861 12.196 -10.165 1.00 73.12 173 THR A C 1
ATOM 1316 O O . THR A 1 173 ? -5.892 12.651 -10.664 1.00 73.12 173 THR A O 1
ATOM 1319 N N . THR A 1 174 ? -3.840 12.973 -9.800 1.00 64.88 174 THR A N 1
ATOM 1320 C CA . THR A 1 174 ? -3.829 14.397 -10.094 1.00 64.88 174 THR A CA 1
ATOM 1321 C C . THR A 1 174 ? -3.647 14.605 -11.600 1.00 64.88 174 THR A C 1
ATOM 1323 O O . THR A 1 174 ? -2.706 14.073 -12.192 1.00 64.88 174 THR A O 1
ATOM 1326 N N . PRO A 1 175 ? -4.536 15.364 -12.264 1.00 50.09 175 PRO A N 1
ATOM 1327 C CA . PRO A 1 175 ? -4.178 15.959 -13.535 1.00 50.09 175 PRO A CA 1
ATOM 1328 C C . PRO A 1 175 ? -3.094 16.996 -13.228 1.00 50.09 175 PRO A C 1
ATOM 1330 O O . PRO A 1 175 ? -3.372 18.023 -12.609 1.00 50.09 175 PRO A O 1
ATOM 1333 N N . GLU A 1 176 ? -1.845 16.725 -13.602 1.00 42.69 176 GLU A N 1
ATOM 1334 C CA . GLU A 1 176 ? -0.840 17.787 -13.678 1.00 42.69 176 GLU A CA 1
ATOM 1335 C C . GLU A 1 176 ? -1.422 18.917 -14.556 1.00 42.69 176 GLU A C 1
ATOM 1337 O O . GLU A 1 176 ? -2.024 18.624 -15.599 1.00 42.69 176 GLU A O 1
ATOM 1342 N N . PRO A 1 177 ? -1.293 20.205 -14.184 1.00 37.25 177 PRO A N 1
ATOM 1343 C CA . PRO A 1 177 ? -1.517 21.273 -15.143 1.00 37.25 177 PRO A CA 1
ATOM 1344 C C . PRO A 1 177 ? -0.511 21.072 -16.280 1.00 37.25 177 PRO A C 1
ATOM 1346 O O . PRO A 1 177 ? 0.696 21.148 -16.064 1.00 37.25 177 PRO A O 1
ATOM 1349 N N . VAL A 1 178 ? -1.014 20.766 -17.478 1.00 40.00 178 VAL A N 1
ATOM 1350 C CA . VAL A 1 178 ? -0.205 20.611 -18.690 1.00 40.00 178 VAL A CA 1
ATOM 1351 C C . VAL A 1 178 ? 0.467 21.950 -18.981 1.00 40.00 178 VAL A C 1
ATOM 1353 O O . VAL A 1 178 ? -0.120 22.842 -19.588 1.00 40.00 178 VAL A O 1
ATOM 1356 N N . ALA A 1 179 ? 1.704 22.086 -18.523 1.00 38.25 179 ALA A N 1
ATOM 1357 C CA . ALA A 1 179 ? 2.637 23.109 -18.956 1.00 38.25 179 ALA A CA 1
ATOM 1358 C C . ALA A 1 179 ? 3.806 22.452 -19.699 1.00 38.25 179 ALA A C 1
ATOM 1360 O O . ALA A 1 179 ? 4.955 22.783 -19.460 1.00 38.25 179 ALA A O 1
ATOM 1361 N N . GLU A 1 180 ? 3.509 21.531 -20.616 1.00 37.94 180 GLU A N 1
ATOM 1362 C CA . GLU A 1 180 ? 4.422 21.189 -21.706 1.00 37.94 180 GLU A CA 1
ATOM 1363 C C . GLU A 1 180 ? 3.629 21.212 -23.010 1.00 37.94 180 GLU A C 1
ATOM 1365 O O . GLU A 1 180 ? 2.892 20.293 -23.372 1.00 37.94 180 GLU A O 1
ATOM 1370 N N . VAL A 1 181 ? 3.744 22.357 -23.684 1.00 44.47 181 VAL A N 1
ATOM 1371 C CA . VAL A 1 181 ? 3.490 22.484 -25.111 1.00 44.47 181 VAL A CA 1
ATOM 1372 C C . VAL A 1 181 ? 4.590 21.684 -25.790 1.00 44.47 181 VAL A C 1
ATOM 1374 O O . VAL A 1 181 ? 5.656 22.223 -26.059 1.00 44.47 181 VAL A O 1
ATOM 1377 N N . ASP A 1 182 ? 4.336 20.409 -26.062 1.00 39.56 182 ASP A N 1
ATOM 1378 C CA . ASP A 1 182 ? 5.019 19.757 -27.167 1.00 39.56 182 ASP A CA 1
ATOM 1379 C C . ASP A 1 182 ? 4.032 18.967 -28.019 1.00 39.56 182 ASP A C 1
ATOM 1381 O O . ASP A 1 182 ? 3.268 18.101 -27.584 1.00 39.56 182 ASP A O 1
ATOM 1385 N N . SER A 1 183 ? 3.965 19.410 -29.265 1.00 44.31 183 SER A N 1
ATOM 1386 C CA . SER A 1 183 ? 2.918 19.081 -30.214 1.00 44.31 183 SER A CA 1
ATOM 1387 C C . SER A 1 183 ? 3.299 17.798 -30.931 1.00 44.31 183 SER A C 1
ATOM 1389 O O . SER A 1 183 ? 3.846 17.866 -32.021 1.00 44.31 183 SER A O 1
ATOM 1391 N N . MET A 1 184 ? 3.041 16.647 -30.306 1.00 44.50 184 MET A N 1
ATOM 1392 C CA . MET A 1 184 ? 2.655 15.365 -30.923 1.00 44.50 184 MET A CA 1
ATOM 1393 C C . MET A 1 184 ? 2.860 14.227 -29.906 1.00 44.50 184 MET A C 1
ATOM 1395 O O . MET A 1 184 ? 3.984 13.902 -29.551 1.00 44.50 184 MET A O 1
ATOM 1399 N N . SER A 1 185 ? 1.757 13.558 -29.540 1.00 42.31 185 SER A N 1
ATOM 1400 C CA . SER A 1 185 ? 1.674 12.306 -28.762 1.00 42.31 185 SER A CA 1
ATOM 1401 C C . SER A 1 185 ? 1.762 12.399 -27.220 1.00 42.31 185 SER A C 1
ATOM 1403 O O . SER A 1 185 ? 2.758 12.810 -26.642 1.00 42.31 185 SER A O 1
ATOM 1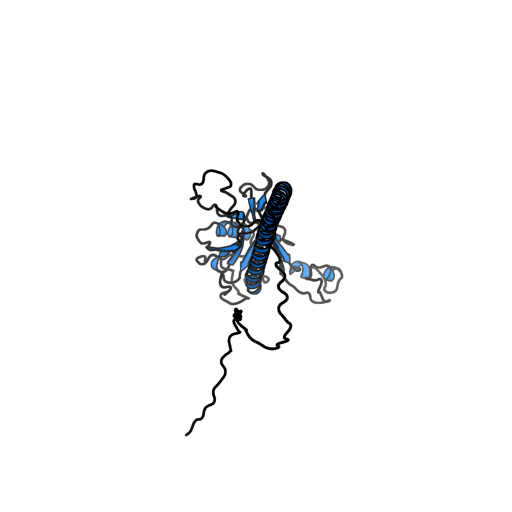405 N N . THR A 1 186 ? 0.754 11.809 -26.550 1.00 41.06 186 THR A N 1
ATOM 1406 C CA . THR A 1 186 ? 0.800 11.199 -25.191 1.00 41.06 186 THR A CA 1
ATOM 1407 C C . THR A 1 186 ? 0.745 12.063 -23.909 1.00 41.06 186 THR A C 1
ATOM 1409 O O . THR A 1 186 ? 1.136 11.601 -22.839 1.00 41.06 186 THR A O 1
ATOM 1412 N N . THR A 1 187 ? 0.134 13.245 -23.926 1.00 41.59 187 THR A N 1
ATOM 1413 C CA . THR A 1 187 ? -0.046 14.106 -22.731 1.00 41.59 187 THR A CA 1
ATOM 1414 C C . THR A 1 187 ? -1.306 13.781 -21.900 1.00 41.59 187 THR A C 1
ATOM 1416 O O . THR A 1 187 ? -2.219 14.591 -21.781 1.00 41.59 187 THR A O 1
ATOM 1419 N N . GLN A 1 188 ? -1.386 12.578 -21.313 1.00 45.34 188 GLN A N 1
ATOM 1420 C CA . GLN A 1 188 ? -2.357 12.290 -20.226 1.00 45.34 188 GLN A CA 1
ATOM 1421 C C . GLN A 1 188 ? -1.987 11.109 -19.297 1.00 45.34 188 GLN A C 1
ATOM 1423 O O . GLN A 1 188 ? -2.764 10.747 -18.419 1.00 45.34 188 GLN A O 1
ATOM 1428 N N . LEU A 1 189 ? -0.808 10.494 -19.469 1.00 51.41 189 LEU A N 1
ATOM 1429 C CA . LEU A 1 189 ? -0.458 9.191 -18.869 1.00 51.41 189 LEU A CA 1
ATOM 1430 C C . LEU A 1 189 ? 0.558 9.261 -17.708 1.00 51.41 189 LEU A C 1
ATOM 1432 O O . LEU A 1 189 ? 0.942 8.218 -17.182 1.00 51.41 189 LEU A O 1
ATOM 1436 N N . SER A 1 190 ? 1.022 10.455 -17.321 1.00 58.31 190 SER A N 1
ATOM 1437 C CA . SER A 1 190 ? 2.163 10.614 -16.397 1.00 58.31 190 SER A CA 1
ATOM 1438 C C . SER A 1 190 ? 1.826 10.259 -14.939 1.00 58.31 190 SER A C 1
ATOM 1440 O O . SER A 1 190 ? 2.581 9.532 -14.295 1.00 58.31 190 SER A O 1
ATOM 1442 N N . GLY A 1 191 ? 0.662 10.684 -14.429 1.00 69.12 191 GLY A N 1
ATOM 1443 C CA . GLY A 1 191 ? 0.254 10.421 -13.040 1.00 69.12 191 GLY A CA 1
ATOM 1444 C C . GLY A 1 191 ? -0.032 8.942 -12.754 1.00 69.12 191 GLY A C 1
ATOM 1445 O O . GLY A 1 191 ? 0.452 8.393 -11.770 1.00 69.12 191 GLY A O 1
ATOM 1446 N N . ALA A 1 192 ? -0.713 8.239 -13.666 1.00 79.12 192 ALA A N 1
ATOM 1447 C CA . ALA A 1 192 ? -1.118 6.845 -13.447 1.00 79.12 192 ALA A CA 1
ATOM 1448 C C . ALA A 1 192 ? 0.054 5.864 -13.254 1.00 79.12 192 ALA A C 1
ATOM 1450 O O . ALA A 1 192 ? -0.121 4.801 -12.661 1.00 79.12 192 ALA A O 1
ATOM 1451 N N . ARG A 1 193 ? 1.255 6.226 -13.721 1.00 86.50 193 ARG A N 1
ATOM 1452 C CA . ARG A 1 193 ? 2.487 5.447 -13.530 1.00 86.50 193 ARG A CA 1
ATOM 1453 C C . ARG A 1 193 ? 3.129 5.658 -12.161 1.00 86.50 193 ARG A C 1
ATOM 1455 O O . ARG A 1 193 ? 4.070 4.952 -11.805 1.00 86.50 193 ARG A O 1
ATOM 1462 N N . ARG A 1 194 ? 2.661 6.632 -11.386 1.00 89.31 194 ARG A N 1
ATOM 1463 C CA . ARG A 1 194 ? 3.258 6.994 -10.105 1.00 89.31 194 ARG A CA 1
ATOM 1464 C C . ARG A 1 194 ? 2.493 6.334 -8.964 1.00 89.31 194 ARG A C 1
ATOM 1466 O O . ARG A 1 194 ? 1.275 6.447 -8.890 1.00 89.31 194 ARG A O 1
ATOM 1473 N N . LEU A 1 195 ? 3.210 5.676 -8.057 1.00 92.00 195 LEU A N 1
ATOM 1474 C CA . LEU A 1 195 ? 2.688 5.299 -6.742 1.00 92.00 195 LEU A CA 1
ATOM 1475 C C . LEU A 1 195 ? 3.036 6.415 -5.765 1.00 92.00 195 LEU A C 1
ATOM 1477 O O . LEU A 1 195 ? 4.214 6.755 -5.609 1.00 92.00 195 LEU A O 1
ATOM 1481 N N . VAL A 1 196 ? 2.026 6.961 -5.097 1.00 93.00 196 VAL A N 1
ATOM 1482 C CA . VAL A 1 196 ? 2.182 8.072 -4.162 1.00 93.00 196 VAL A CA 1
ATOM 1483 C C . VAL A 1 196 ? 1.779 7.676 -2.749 1.00 93.00 196 VAL A C 1
ATOM 1485 O O . VAL A 1 196 ? 0.792 6.980 -2.515 1.00 93.00 196 VAL A O 1
ATOM 1488 N N . GLU A 1 197 ? 2.566 8.160 -1.798 1.00 94.81 197 GLU A N 1
ATOM 1489 C CA . GLU A 1 197 ? 2.198 8.276 -0.397 1.00 94.81 197 GLU A CA 1
ATOM 1490 C C . GLU A 1 197 ? 1.516 9.628 -0.183 1.00 94.81 197 GLU A C 1
ATOM 1492 O O . GLU A 1 197 ? 2.082 10.671 -0.512 1.00 94.81 197 GLU A O 1
ATOM 1497 N N . ILE A 1 198 ? 0.310 9.629 0.369 1.00 94.00 198 ILE A N 1
ATOM 1498 C CA . ILE A 1 198 ? -0.479 10.828 0.640 1.00 94.00 198 ILE A CA 1
ATOM 1499 C C . ILE A 1 198 ? -0.643 10.971 2.148 1.00 94.00 198 ILE A C 1
ATOM 1501 O O . ILE A 1 198 ? -1.032 10.029 2.837 1.00 94.00 198 ILE A O 1
ATOM 1505 N N . THR A 1 199 ? -0.334 12.157 2.659 1.00 94.31 199 THR A N 1
ATOM 1506 C CA . THR A 1 199 ? -0.427 12.510 4.082 1.00 94.31 199 THR A CA 1
ATOM 1507 C C . THR A 1 199 ? -1.111 13.859 4.248 1.00 94.31 199 THR A C 1
ATOM 1509 O O . THR A 1 199 ? -1.139 14.649 3.307 1.00 94.31 199 THR A O 1
ATOM 1512 N N . PHE A 1 200 ? -1.651 14.141 5.435 1.00 94.06 200 PHE A N 1
ATOM 1513 C CA . PHE A 1 200 ? -2.497 15.321 5.664 1.00 94.06 200 PHE A CA 1
ATOM 1514 C C . PHE A 1 200 ? -2.005 16.164 6.854 1.00 94.06 200 PHE A C 1
ATOM 1516 O O . PHE A 1 200 ? -2.716 16.307 7.841 1.00 94.06 200 PHE A O 1
ATOM 1523 N N . PRO A 1 201 ? -0.780 16.717 6.829 1.00 89.38 201 PRO A N 1
ATOM 1524 C CA . PRO A 1 201 ? -0.116 17.246 8.029 1.00 89.38 201 PRO A CA 1
ATOM 1525 C C . PRO A 1 201 ? -0.877 18.363 8.768 1.00 89.38 201 PRO A C 1
ATOM 1527 O O . PRO A 1 201 ? -0.652 18.550 9.960 1.00 89.38 201 PRO A O 1
ATOM 1530 N N . GLY A 1 202 ? -1.754 19.107 8.084 1.00 86.94 202 GLY A N 1
ATOM 1531 C CA . GLY A 1 202 ? -2.589 20.153 8.691 1.00 86.94 202 GLY A CA 1
ATOM 1532 C C . GLY A 1 202 ? -3.951 19.673 9.210 1.00 86.94 202 GLY A C 1
ATOM 1533 O O . GLY A 1 202 ? -4.635 20.425 9.904 1.00 86.94 202 GLY A O 1
ATOM 1534 N N . ALA A 1 203 ? -4.344 18.437 8.902 1.00 90.50 203 ALA A N 1
ATOM 1535 C CA . ALA A 1 203 ? -5.695 17.954 9.132 1.00 90.50 203 ALA A CA 1
ATOM 1536 C C . ALA A 1 203 ? -5.889 17.452 10.568 1.00 90.50 203 ALA A C 1
ATOM 1538 O O . ALA A 1 203 ? -5.254 16.493 11.008 1.00 90.50 203 ALA A O 1
ATOM 1539 N N . THR A 1 204 ? -6.839 18.046 11.289 1.00 89.62 204 THR A N 1
ATOM 1540 C CA . THR A 1 204 ? -7.165 17.669 12.681 1.00 89.62 204 THR A CA 1
ATOM 1541 C C . THR A 1 204 ? -8.488 16.914 12.818 1.00 89.62 204 THR A C 1
ATOM 1543 O O . THR A 1 204 ? -8.821 16.435 13.905 1.00 89.62 204 THR A O 1
ATOM 1546 N N . GLN A 1 205 ? -9.238 16.769 11.720 1.00 92.25 205 GLN A N 1
ATOM 1547 C CA . GLN A 1 205 ? -10.511 16.052 11.695 1.00 92.25 205 GLN A CA 1
ATOM 1548 C C . GLN A 1 205 ? -10.330 14.589 12.111 1.00 92.25 205 GLN A C 1
ATOM 1550 O O . GLN A 1 205 ? -9.372 13.930 11.712 1.00 92.25 205 GLN A O 1
ATOM 1555 N N . THR A 1 206 ? -11.274 14.059 12.887 1.00 91.06 206 THR A N 1
ATOM 1556 C CA . THR A 1 206 ? -11.285 12.646 13.267 1.00 91.06 206 THR A CA 1
ATOM 1557 C C . THR A 1 206 ? -11.946 11.779 12.198 1.00 91.06 206 THR A C 1
ATOM 1559 O O . THR A 1 206 ? -12.981 12.138 11.636 1.00 91.06 206 THR A O 1
ATOM 1562 N N . VAL A 1 207 ? -11.357 10.614 11.923 1.00 87.94 207 VAL A N 1
ATOM 1563 C CA . VAL A 1 207 ? -11.793 9.703 10.857 1.00 87.94 207 VAL A CA 1
ATOM 1564 C C . VAL A 1 207 ? -11.969 8.283 11.412 1.00 87.94 207 VAL A C 1
ATOM 1566 O O . VAL A 1 207 ? -10.997 7.543 11.575 1.00 87.94 207 VAL A O 1
ATOM 1569 N N . PRO A 1 208 ? -13.208 7.871 11.725 1.00 86.38 208 PRO A N 1
ATOM 1570 C CA . PRO A 1 208 ? -13.499 6.512 12.175 1.00 86.38 208 PRO A CA 1
ATOM 1571 C C . PRO A 1 208 ? -13.548 5.507 11.006 1.00 86.38 208 PRO A C 1
ATOM 1573 O O . PRO A 1 208 ? -14.366 5.634 10.092 1.00 86.38 208 PRO A O 1
ATOM 1576 N N . PHE A 1 209 ? -12.734 4.449 11.081 1.00 85.00 209 PHE A N 1
ATOM 1577 C CA . PHE A 1 209 ? -12.574 3.402 10.052 1.00 85.00 209 PHE A CA 1
ATOM 1578 C C . PHE A 1 209 ? -13.801 2.488 9.876 1.00 85.00 209 PHE A C 1
ATOM 1580 O O . PHE A 1 209 ? -13.912 1.780 8.875 1.00 85.00 209 PHE A O 1
ATOM 1587 N N . ASN A 1 210 ? -14.721 2.468 10.842 1.00 78.56 210 ASN A N 1
ATOM 1588 C CA . ASN A 1 210 ? -15.902 1.601 10.847 1.00 78.56 210 ASN A CA 1
ATOM 1589 C C . ASN A 1 210 ? -17.194 2.302 10.397 1.00 78.56 210 ASN A C 1
ATOM 1591 O O . ASN A 1 210 ? -18.269 1.715 10.507 1.00 78.56 210 ASN A O 1
ATOM 1595 N N . THR A 1 211 ? -17.119 3.553 9.942 1.00 80.00 211 THR A N 1
ATOM 1596 C CA . THR A 1 211 ? -18.304 4.299 9.506 1.00 80.00 211 THR A CA 1
ATOM 1597 C C . THR A 1 211 ? -18.587 4.094 8.025 1.00 80.00 211 THR A C 1
ATOM 1599 O O . THR A 1 211 ? -17.671 3.936 7.220 1.00 80.00 211 THR A O 1
ATOM 1602 N N . ALA A 1 212 ? -19.867 4.154 7.646 1.00 79.19 212 ALA A N 1
ATOM 1603 C CA . ALA A 1 212 ? -20.281 4.085 6.243 1.00 79.19 212 ALA A CA 1
ATOM 1604 C C . ALA A 1 212 ? -19.660 5.212 5.389 1.00 79.19 212 ALA A C 1
ATOM 1606 O O . ALA A 1 212 ? -19.407 5.024 4.202 1.00 79.19 212 ALA A O 1
ATOM 1607 N N . ASN A 1 213 ? -19.349 6.352 6.015 1.00 82.50 213 ASN A N 1
ATOM 1608 C CA . ASN A 1 213 ? -18.773 7.518 5.348 1.00 82.50 213 ASN A CA 1
ATOM 1609 C C . ASN A 1 213 ? -17.240 7.496 5.266 1.00 82.50 213 ASN A C 1
ATOM 1611 O O . ASN A 1 213 ? -16.664 8.394 4.666 1.00 82.50 213 ASN A O 1
ATOM 1615 N N . PHE A 1 214 ? -16.562 6.475 5.800 1.00 86.38 214 PHE A N 1
ATOM 1616 C CA . PHE A 1 214 ? -15.100 6.412 5.772 1.00 86.38 214 PHE A CA 1
ATOM 1617 C C . PHE A 1 214 ? -14.529 6.528 4.348 1.00 86.38 214 PHE A C 1
ATOM 1619 O O . PHE A 1 214 ? -13.679 7.371 4.077 1.00 86.38 214 PHE A O 1
ATOM 1626 N N . VAL A 1 215 ? -15.031 5.712 3.417 1.00 84.62 215 VAL A N 1
ATOM 1627 C CA . VAL A 1 215 ? -14.556 5.684 2.024 1.00 84.62 215 VAL A CA 1
ATOM 1628 C C . VAL A 1 215 ? -14.794 7.013 1.290 1.00 84.62 215 VAL A C 1
ATOM 1630 O O . VAL A 1 215 ? -13.851 7.510 0.675 1.00 84.62 215 VAL A O 1
ATOM 1633 N N . PRO A 1 216 ? -16.000 7.624 1.304 1.00 84.25 216 PRO A N 1
ATOM 1634 C CA . PRO A 1 216 ? -16.179 8.940 0.690 1.00 84.25 216 PRO A CA 1
ATOM 1635 C C . PRO A 1 216 ? -15.324 10.030 1.356 1.00 84.25 216 PRO A C 1
ATOM 1637 O O . PRO A 1 216 ? -14.717 10.806 0.627 1.00 84.25 216 PRO A O 1
ATOM 1640 N N . THR A 1 217 ? -15.170 10.036 2.688 1.00 88.25 217 THR A N 1
ATOM 1641 C CA . THR A 1 217 ? -14.290 10.996 3.385 1.00 88.25 217 THR A CA 1
ATOM 1642 C C . THR A 1 217 ? -12.831 10.866 2.945 1.00 88.25 217 THR A C 1
ATOM 1644 O O . THR A 1 217 ? -12.187 11.873 2.673 1.00 88.25 217 THR A O 1
ATOM 1647 N N . MET A 1 218 ? -12.301 9.644 2.817 1.00 89.25 218 MET A N 1
ATOM 1648 C CA . MET A 1 218 ? -10.920 9.442 2.360 1.00 89.25 218 MET A CA 1
ATOM 1649 C C . MET A 1 218 ? -10.715 9.868 0.903 1.00 89.25 218 MET A C 1
ATOM 1651 O O . MET A 1 218 ? -9.676 10.438 0.573 1.00 89.25 218 MET A O 1
ATOM 1655 N N . ARG A 1 219 ? -11.704 9.631 0.033 1.00 85.62 219 ARG A N 1
ATOM 1656 C CA . ARG A 1 219 ? -11.648 10.078 -1.366 1.00 85.62 219 ARG A CA 1
ATOM 1657 C C . ARG A 1 219 ? -11.622 11.597 -1.467 1.00 85.62 219 ARG A C 1
ATOM 1659 O O . ARG A 1 219 ? -10.769 12.135 -2.163 1.00 85.62 219 ARG A O 1
ATOM 1666 N N . GLU A 1 220 ? -12.502 12.281 -0.744 1.00 86.62 220 GLU A N 1
ATOM 1667 C CA . GLU A 1 220 ? -12.515 13.745 -0.684 1.00 86.62 220 GLU A CA 1
ATOM 1668 C C . GLU A 1 220 ? -11.201 14.295 -0.112 1.00 86.62 220 GLU A C 1
ATOM 1670 O O . GLU A 1 220 ? -10.598 15.194 -0.700 1.00 86.62 220 GLU A O 1
ATOM 1675 N N . ALA A 1 221 ? -10.696 13.691 0.970 1.00 88.62 221 ALA A N 1
ATOM 1676 C CA . ALA A 1 221 ? -9.442 14.090 1.596 1.00 88.62 221 ALA A CA 1
ATOM 1677 C C . ALA A 1 221 ? -8.264 14.038 0.615 1.00 88.62 221 ALA A C 1
ATOM 1679 O O . ALA A 1 221 ? -7.480 14.983 0.569 1.00 88.62 221 ALA A O 1
ATOM 1680 N N . ILE A 1 222 ? -8.152 12.995 -0.215 1.00 88.69 222 ILE A N 1
ATOM 1681 C CA . ILE A 1 222 ? -7.070 12.883 -1.208 1.00 88.69 222 ILE A CA 1
ATOM 1682 C C . ILE A 1 222 ? -7.052 14.073 -2.164 1.00 88.69 222 ILE A C 1
ATOM 1684 O O . ILE A 1 222 ? -5.976 14.573 -2.481 1.00 88.69 222 ILE A O 1
ATOM 1688 N N . PHE A 1 223 ? -8.209 14.553 -2.617 1.00 84.81 223 PHE A N 1
ATOM 1689 C CA . PHE A 1 223 ? -8.289 15.699 -3.528 1.00 84.81 223 PHE A CA 1
ATOM 1690 C C . PHE A 1 223 ? -8.236 17.058 -2.817 1.00 84.81 223 PHE A C 1
ATOM 1692 O O . PHE A 1 223 ? -8.218 18.089 -3.488 1.00 84.81 223 PHE A O 1
ATOM 1699 N N . SER A 1 224 ? -8.174 17.080 -1.484 1.00 86.56 224 SER A N 1
ATOM 1700 C CA . SER A 1 224 ? -8.079 18.316 -0.708 1.00 86.56 224 SER A CA 1
ATOM 1701 C C . SER A 1 224 ? -6.722 19.013 -0.865 1.00 86.56 224 SER A C 1
ATOM 1703 O O . SER A 1 224 ? -5.699 18.395 -1.171 1.00 86.56 224 SER A O 1
ATOM 1705 N N . SER A 1 225 ? -6.696 20.315 -0.578 1.00 86.38 225 SER A N 1
ATOM 1706 C CA . SER A 1 225 ? -5.465 21.114 -0.520 1.00 86.38 225 SER A CA 1
ATOM 1707 C C . SER A 1 225 ? -4.546 20.749 0.652 1.00 86.38 225 SER A C 1
ATOM 1709 O O . SER A 1 225 ? -3.390 21.159 0.667 1.00 86.38 225 SER A O 1
ATOM 1711 N N . GLU A 1 226 ? -5.039 19.994 1.637 1.00 86.75 226 GLU A N 1
ATOM 1712 C CA . GLU A 1 226 ? -4.248 19.527 2.783 1.00 86.75 226 GLU A CA 1
ATOM 1713 C C . GLU A 1 226 ? -3.434 18.265 2.456 1.00 86.75 226 GLU A C 1
ATOM 1715 O O . GLU A 1 226 ? -2.543 17.883 3.217 1.00 86.75 226 GLU A O 1
ATOM 1720 N N . ALA A 1 227 ? -3.716 17.625 1.316 1.00 89.88 227 ALA A N 1
ATOM 1721 C CA . ALA A 1 227 ? -3.055 16.410 0.867 1.00 89.88 227 ALA A CA 1
ATOM 1722 C C . ALA A 1 227 ? -1.632 16.687 0.351 1.00 89.88 227 ALA A C 1
ATOM 1724 O O . ALA A 1 227 ? -1.424 17.203 -0.750 1.00 89.88 227 ALA A O 1
ATOM 1725 N N . ARG A 1 228 ? -0.627 16.249 1.110 1.00 91.31 228 ARG A N 1
ATOM 1726 C CA . ARG A 1 228 ? 0.774 16.212 0.690 1.00 91.31 228 ARG A CA 1
ATOM 1727 C C . ARG A 1 228 ? 1.097 14.859 0.069 1.00 91.31 228 ARG A C 1
ATOM 1729 O O . ARG A 1 228 ? 1.076 13.839 0.755 1.00 91.31 228 ARG A O 1
ATOM 1736 N N . ARG A 1 229 ? 1.455 14.872 -1.214 1.00 90.81 229 ARG A N 1
ATOM 1737 C CA . ARG A 1 229 ? 1.852 13.687 -1.985 1.00 90.81 229 ARG A CA 1
ATOM 1738 C C . ARG A 1 229 ? 3.367 13.541 -2.002 1.00 90.81 229 ARG A C 1
ATOM 1740 O O . ARG A 1 229 ? 4.089 14.521 -2.147 1.00 90.81 229 ARG A O 1
ATOM 1747 N N . THR A 1 230 ? 3.850 12.320 -1.846 1.00 91.69 230 THR A N 1
ATOM 1748 C CA . THR A 1 230 ? 5.258 11.949 -1.983 1.00 91.69 230 THR A CA 1
ATOM 1749 C C . THR A 1 230 ? 5.332 10.747 -2.906 1.00 91.69 230 THR A C 1
ATOM 1751 O O . THR A 1 230 ? 4.773 9.695 -2.610 1.00 91.69 230 THR A O 1
ATOM 1754 N N . GLN A 1 231 ? 5.991 10.910 -4.047 1.00 91.19 231 GLN A N 1
ATOM 1755 C CA . GLN A 1 231 ? 6.177 9.827 -5.002 1.00 91.19 231 GLN A CA 1
ATOM 1756 C C . GLN A 1 231 ? 7.134 8.776 -4.430 1.00 91.19 231 GLN A C 1
ATOM 1758 O O . GLN A 1 231 ? 8.216 9.110 -3.952 1.00 91.19 231 GLN A O 1
ATOM 1763 N N . ILE A 1 232 ? 6.735 7.508 -4.509 1.00 90.50 232 ILE A N 1
ATOM 1764 C CA . ILE A 1 232 ? 7.563 6.354 -4.136 1.00 90.50 232 ILE A CA 1
ATOM 1765 C C . ILE A 1 232 ? 8.137 5.706 -5.393 1.00 90.50 232 ILE A C 1
ATOM 1767 O O . ILE A 1 232 ? 9.309 5.345 -5.434 1.00 90.50 232 ILE A O 1
ATOM 1771 N N . VAL A 1 233 ? 7.301 5.572 -6.425 1.00 90.25 233 VAL A N 1
ATOM 1772 C CA . VAL A 1 233 ? 7.640 4.941 -7.706 1.00 90.25 233 VAL A CA 1
ATOM 1773 C C . VAL A 1 233 ? 7.012 5.731 -8.848 1.00 90.25 233 VAL A C 1
ATOM 1775 O O . VAL A 1 233 ? 5.966 6.337 -8.650 1.00 90.25 233 VAL A O 1
ATOM 1778 N N . ASP A 1 234 ? 7.631 5.706 -10.026 1.00 88.44 234 ASP A N 1
ATOM 1779 C CA . ASP A 1 234 ? 7.181 6.283 -11.304 1.00 88.44 234 ASP A CA 1
ATOM 1780 C C . ASP A 1 234 ? 7.020 5.263 -12.448 1.00 88.44 234 ASP A C 1
ATOM 1782 O O . ASP A 1 234 ? 6.726 5.646 -13.581 1.00 88.44 234 ASP A O 1
ATOM 1786 N N . ARG A 1 235 ? 7.211 3.967 -12.183 1.00 86.50 235 ARG A N 1
ATOM 1787 C CA . ARG A 1 235 ? 7.121 2.892 -13.186 1.00 86.50 235 ARG A CA 1
ATOM 1788 C C . ARG A 1 235 ? 5.972 1.930 -12.941 1.00 86.50 235 ARG A C 1
ATOM 1790 O O . ARG A 1 235 ? 6.058 0.775 -13.338 1.00 86.50 235 ARG A O 1
ATOM 1797 N N . LEU A 1 236 ? 4.905 2.350 -12.279 1.00 88.56 236 LEU A N 1
ATOM 1798 C CA . LEU A 1 236 ? 3.710 1.524 -12.184 1.00 88.56 236 LEU A CA 1
ATOM 1799 C C . LEU A 1 236 ? 3.153 1.294 -13.600 1.00 88.56 236 LEU A C 1
ATOM 1801 O O . LEU A 1 236 ? 3.075 2.210 -14.421 1.00 88.56 236 LEU A O 1
ATOM 1805 N N . GLY A 1 237 ? 2.799 0.050 -13.902 1.00 86.88 237 GLY A N 1
ATOM 1806 C CA . GLY A 1 237 ? 2.098 -0.313 -15.124 1.00 86.88 237 GLY A CA 1
ATOM 1807 C C . GLY A 1 237 ? 0.750 0.398 -15.192 1.00 86.88 237 GLY A C 1
ATOM 1808 O O . GLY A 1 237 ? 0.220 0.853 -14.179 1.00 86.88 237 GLY A O 1
ATOM 1809 N N . ILE A 1 238 ? 0.179 0.488 -16.388 1.00 85.19 238 ILE A N 1
ATOM 1810 C CA . ILE A 1 238 ? -1.107 1.152 -16.599 1.00 85.19 238 ILE A CA 1
ATOM 1811 C C . ILE A 1 238 ? -2.163 0.100 -16.916 1.00 85.19 238 ILE A C 1
ATOM 1813 O O . ILE A 1 238 ? -1.985 -0.720 -17.816 1.00 85.19 238 ILE A O 1
ATOM 1817 N N . LEU A 1 239 ? -3.282 0.156 -16.202 1.00 80.69 239 LEU A N 1
ATOM 1818 C CA . LEU A 1 239 ? -4.506 -0.559 -16.537 1.00 80.69 239 LEU A CA 1
ATOM 1819 C C . LEU A 1 239 ? -5.430 0.392 -17.293 1.00 80.69 239 LEU A C 1
ATOM 1821 O O . LEU A 1 239 ? -5.703 1.499 -16.829 1.00 80.69 239 LEU A O 1
ATOM 1825 N N . SER A 1 240 ? -5.930 -0.034 -18.451 1.00 74.88 240 SER A N 1
ATOM 1826 C CA . SER A 1 240 ? -7.003 0.687 -19.136 1.00 74.88 240 SER A CA 1
ATOM 1827 C C . SER A 1 240 ? -8.343 0.193 -18.601 1.00 74.88 240 SER A C 1
ATOM 1829 O O . SER A 1 240 ? -8.630 -1.004 -18.646 1.00 74.88 240 SER A O 1
ATOM 1831 N N . ALA A 1 241 ? -9.146 1.104 -18.057 1.00 63.50 241 ALA A N 1
ATOM 1832 C CA . ALA A 1 241 ? -10.499 0.788 -17.631 1.00 63.50 241 ALA A CA 1
ATOM 1833 C C . ALA A 1 241 ? -11.413 0.738 -18.864 1.00 63.50 241 ALA A C 1
ATOM 1835 O O . ALA A 1 241 ? -11.391 1.648 -19.697 1.00 63.50 241 ALA A O 1
ATOM 1836 N N . ALA A 1 242 ? -12.229 -0.314 -18.976 1.00 54.84 242 ALA A N 1
ATOM 1837 C CA . ALA A 1 242 ? -13.253 -0.390 -20.010 1.00 54.84 242 ALA A CA 1
ATOM 1838 C C . ALA A 1 242 ? -14.212 0.800 -19.862 1.00 54.84 242 ALA A C 1
ATOM 1840 O O . ALA A 1 242 ? -14.722 1.085 -18.777 1.00 54.84 242 ALA A O 1
ATOM 1841 N N . THR A 1 243 ? -14.431 1.521 -20.957 1.00 47.75 243 THR A N 1
ATOM 1842 C CA . THR A 1 243 ? -15.277 2.712 -20.998 1.00 47.75 243 THR A CA 1
ATOM 1843 C C . THR A 1 243 ? -16.704 2.328 -20.582 1.00 47.75 243 THR A C 1
ATOM 1845 O O . THR A 1 243 ? -17.387 1.631 -21.325 1.00 47.75 243 THR A O 1
ATOM 1848 N N . GLY A 1 244 ? -17.152 2.741 -19.389 1.00 50.94 244 GLY A N 1
ATOM 1849 C CA . GLY A 1 244 ? -18.557 2.617 -18.970 1.00 50.94 244 GLY A CA 1
ATOM 1850 C C . GLY A 1 244 ? -18.849 1.970 -17.612 1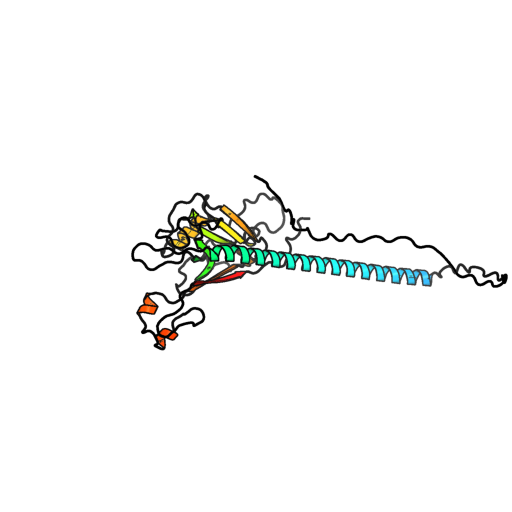.00 50.94 244 GLY A C 1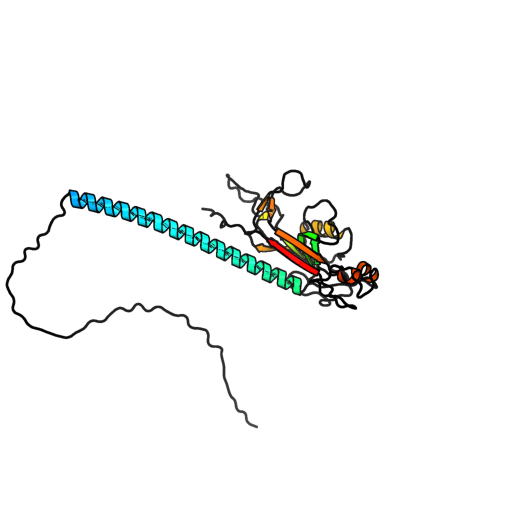
ATOM 1851 O O . GLY A 1 244 ? -20.010 1.982 -17.214 1.00 50.94 244 GLY A O 1
ATOM 1852 N N . SER A 1 245 ? -17.866 1.435 -16.876 1.00 53.81 245 SER A N 1
ATOM 1853 C CA . SER A 1 245 ? -18.149 0.778 -15.584 1.00 53.81 245 SER A CA 1
ATOM 1854 C C . SER A 1 245 ? -18.250 1.731 -14.383 1.00 53.81 245 SER A C 1
ATOM 1856 O O . SER A 1 245 ? -18.923 1.396 -13.414 1.00 53.81 245 SER A O 1
ATOM 1858 N N . GLU A 1 246 ? -17.623 2.915 -14.428 1.00 60.47 246 GLU A N 1
ATOM 1859 C CA . GLU A 1 246 ? -17.605 3.875 -13.308 1.00 60.47 246 GLU A CA 1
ATOM 1860 C C . GLU A 1 246 ? -17.660 5.332 -13.814 1.00 60.47 246 GLU A C 1
ATOM 1862 O O . GLU A 1 246 ? -16.665 5.838 -14.344 1.00 60.47 246 GLU A O 1
ATOM 1867 N N . PRO A 1 247 ? -18.804 6.034 -13.679 1.00 56.34 247 PRO A N 1
ATOM 1868 C CA . PRO A 1 247 ? -18.921 7.442 -14.053 1.00 56.34 247 PRO A CA 1
ATOM 1869 C C . PRO A 1 247 ? -17.928 8.304 -13.258 1.00 56.34 247 PRO A C 1
ATOM 1871 O O . PRO A 1 247 ? -17.945 8.298 -12.031 1.00 56.34 247 PRO A O 1
ATOM 1874 N N . GLY A 1 248 ? -17.067 9.055 -13.951 1.00 62.66 248 GLY A N 1
ATOM 1875 C CA . GLY A 1 248 ? -16.092 9.965 -13.331 1.00 62.66 248 GLY A CA 1
ATOM 1876 C C . GLY A 1 248 ? -14.734 9.345 -12.983 1.00 62.66 248 GLY A C 1
ATOM 1877 O O . GLY A 1 248 ? -13.830 10.076 -12.579 1.00 62.66 248 GLY A O 1
ATOM 1878 N N . ALA A 1 249 ? -14.551 8.037 -13.178 1.00 67.06 249 ALA A N 1
ATOM 1879 C CA . ALA A 1 249 ? -13.235 7.426 -13.064 1.00 67.06 249 ALA A CA 1
ATOM 1880 C C . ALA A 1 249 ? -12.398 7.657 -14.339 1.00 67.06 249 ALA A C 1
ATOM 1882 O O . ALA A 1 249 ? -12.946 7.637 -15.446 1.00 67.06 249 ALA A O 1
ATOM 1883 N N . PRO A 1 250 ? -11.073 7.840 -14.227 1.00 72.25 250 PRO A N 1
ATOM 1884 C CA . PRO A 1 250 ? -10.223 8.006 -15.397 1.00 72.25 250 PRO A CA 1
ATOM 1885 C C . PRO A 1 250 ? -10.112 6.706 -16.201 1.00 72.25 250 PRO A C 1
ATOM 1887 O O . PRO A 1 250 ? -10.169 5.597 -15.660 1.00 72.25 250 PRO A O 1
ATOM 1890 N N . SER A 1 251 ? -9.924 6.860 -17.514 1.00 71.81 251 SER A N 1
ATOM 1891 C CA . SER A 1 251 ? -9.792 5.766 -18.488 1.00 71.81 251 SER A CA 1
ATOM 1892 C C . SER A 1 251 ? -8.521 4.931 -18.301 1.00 71.81 251 SER A C 1
ATOM 1894 O O . SER A 1 251 ? -8.424 3.816 -18.820 1.00 71.81 251 SER A O 1
ATOM 1896 N N . THR A 1 252 ? -7.557 5.449 -17.543 1.00 76.31 252 THR A N 1
ATOM 1897 C CA . THR A 1 252 ? -6.301 4.786 -17.194 1.00 76.31 252 THR A CA 1
ATOM 1898 C C . THR A 1 252 ? -6.045 4.884 -15.699 1.00 76.31 252 THR A C 1
ATOM 1900 O O . THR A 1 252 ? -6.211 5.956 -15.118 1.00 76.31 252 THR A O 1
ATOM 1903 N N . ARG A 1 253 ? -5.604 3.781 -15.094 1.00 80.75 253 ARG A N 1
ATOM 1904 C CA . ARG A 1 253 ? -5.264 3.676 -13.669 1.00 80.75 253 ARG A CA 1
ATOM 1905 C C . ARG A 1 253 ? -3.901 3.032 -13.493 1.00 80.75 253 ARG A C 1
ATOM 1907 O O . ARG A 1 253 ? -3.445 2.298 -14.370 1.00 80.75 253 ARG A O 1
ATOM 1914 N N . GLY A 1 254 ? -3.281 3.268 -12.346 1.00 85.56 254 GLY A N 1
ATOM 1915 C CA . GLY A 1 254 ? -2.106 2.512 -11.942 1.00 85.56 254 GLY A CA 1
ATOM 1916 C C . GLY A 1 254 ? -2.433 1.035 -11.728 1.00 85.56 254 GLY A C 1
ATOM 1917 O O . GLY A 1 254 ? -3.476 0.689 -11.176 1.00 85.56 254 GLY A O 1
ATOM 1918 N N . ALA A 1 255 ? -1.542 0.151 -12.164 1.00 88.38 255 ALA A N 1
ATOM 1919 C CA . ALA A 1 255 ? -1.653 -1.292 -12.000 1.00 88.38 255 ALA A CA 1
ATOM 1920 C C . ALA A 1 255 ? -1.272 -1.720 -10.578 1.00 88.38 255 ALA A C 1
ATOM 1922 O O . ALA A 1 255 ? -0.244 -2.365 -10.364 1.00 88.38 255 ALA A O 1
ATOM 1923 N N . ILE A 1 256 ? -2.106 -1.336 -9.614 1.00 89.44 256 ILE A N 1
ATOM 1924 C CA . ILE A 1 256 ? -1.972 -1.641 -8.193 1.00 89.44 256 ILE A CA 1
ATOM 1925 C C . ILE A 1 256 ? -3.273 -2.226 -7.654 1.00 89.44 256 ILE A C 1
ATOM 1927 O O . ILE A 1 256 ? -4.365 -1.775 -7.985 1.00 89.44 256 ILE A O 1
ATOM 1931 N N . CYS A 1 257 ? -3.147 -3.243 -6.814 1.00 90.31 257 CYS A N 1
ATOM 1932 C CA . CYS A 1 257 ? -4.257 -3.836 -6.094 1.00 90.31 257 CYS A CA 1
ATOM 1933 C C . CYS A 1 257 ? -3.802 -4.162 -4.677 1.00 90.31 257 CYS A C 1
ATOM 1935 O O . CYS A 1 257 ? -2.791 -4.832 -4.472 1.00 90.31 257 CYS A O 1
ATOM 1937 N N . PHE A 1 258 ? -4.563 -3.699 -3.703 1.00 91.94 258 PHE A N 1
ATOM 1938 C CA . PHE A 1 258 ? -4.464 -4.067 -2.308 1.00 91.94 258 PHE A CA 1
ATOM 1939 C C . PHE A 1 258 ? -5.606 -5.005 -1.956 1.00 91.94 258 PHE A C 1
ATOM 1941 O O . PHE A 1 258 ? -6.705 -4.913 -2.497 1.00 91.94 258 PHE A O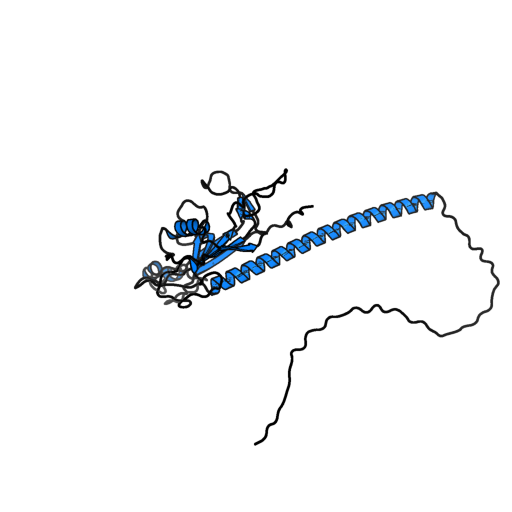 1
ATOM 1948 N N . GLN A 1 259 ? -5.360 -5.886 -0.999 1.00 89.62 259 GLN A N 1
ATOM 1949 C CA . GLN A 1 259 ? -6.367 -6.771 -0.452 1.00 89.62 259 GLN A CA 1
ATOM 1950 C C . GLN A 1 259 ? -6.174 -6.897 1.053 1.00 89.62 259 GLN A C 1
ATOM 1952 O O . GLN A 1 259 ? -5.052 -7.087 1.527 1.00 89.62 259 GLN A O 1
ATOM 1957 N N . THR A 1 260 ? -7.271 -6.835 1.807 1.00 86.94 260 THR A N 1
ATOM 1958 C CA . THR A 1 260 ? -7.284 -7.266 3.206 1.00 86.94 260 THR A CA 1
ATOM 1959 C C . THR A 1 260 ? -8.053 -8.559 3.388 1.00 86.94 260 THR A C 1
ATOM 1961 O O . THR A 1 260 ? -9.066 -8.818 2.727 1.00 86.94 260 THR A O 1
ATOM 1964 N N . ARG A 1 261 ? -7.581 -9.359 4.341 1.00 83.44 261 ARG A N 1
ATOM 1965 C CA . ARG A 1 261 ? -8.295 -10.512 4.879 1.00 83.44 261 ARG A CA 1
ATOM 1966 C C . ARG A 1 261 ? -8.344 -10.397 6.392 1.00 83.44 261 ARG A C 1
ATOM 1968 O O . ARG A 1 261 ? -7.302 -10.323 7.048 1.00 83.44 261 ARG A O 1
ATOM 1975 N N . ASP A 1 262 ? -9.559 -10.416 6.918 1.00 82.00 262 ASP A N 1
ATOM 1976 C CA . ASP A 1 262 ? -9.819 -10.271 8.344 1.00 82.00 262 ASP A CA 1
ATOM 1977 C C . ASP A 1 262 ? -10.085 -11.626 8.987 1.00 82.00 262 ASP A C 1
ATOM 1979 O O . ASP A 1 262 ? -10.772 -12.480 8.426 1.00 82.00 262 ASP A O 1
ATOM 1983 N N . THR A 1 263 ? -9.523 -11.816 10.177 1.00 83.06 263 THR A N 1
ATOM 1984 C CA . THR A 1 263 ? -9.888 -12.927 11.068 1.00 83.06 263 THR A CA 1
ATOM 1985 C C . THR A 1 263 ? -11.311 -12.767 11.609 1.00 83.06 263 THR A C 1
ATOM 1987 O O . THR A 1 263 ? -11.887 -11.683 11.487 1.00 83.06 263 THR A O 1
ATOM 1990 N N . PRO A 1 264 ? -11.895 -13.826 12.201 1.00 83.25 264 PRO A N 1
ATOM 1991 C CA . PRO A 1 264 ? -13.304 -13.844 12.557 1.00 83.25 264 PRO A CA 1
ATOM 1992 C C . PRO A 1 264 ? -13.637 -12.733 13.551 1.00 83.25 264 PRO A C 1
ATOM 1994 O O . PRO A 1 264 ? -12.901 -12.493 14.518 1.00 83.25 264 PRO A O 1
ATOM 1997 N N . THR A 1 265 ? -14.761 -12.071 13.310 1.00 80.56 265 THR A N 1
ATOM 1998 C CA . THR A 1 265 ? -15.295 -10.999 14.151 1.00 80.56 265 THR A CA 1
ATOM 1999 C C . THR A 1 265 ? -15.707 -11.517 15.529 1.00 80.56 265 THR A C 1
ATOM 2001 O O . THR A 1 265 ? -15.909 -12.713 15.739 1.00 80.56 265 THR A O 1
ATOM 2004 N N . ASP A 1 266 ? -15.881 -10.610 16.493 1.00 79.94 266 ASP A N 1
ATOM 2005 C CA . ASP A 1 266 ? -16.391 -10.973 17.822 1.00 79.94 266 ASP A CA 1
ATOM 2006 C C . ASP A 1 266 ? -17.746 -11.683 17.767 1.00 79.94 266 ASP A C 1
ATOM 2008 O O . ASP A 1 266 ? -17.966 -12.629 18.519 1.00 79.94 266 ASP A O 1
ATOM 2012 N N . LEU A 1 267 ? -18.622 -11.273 16.847 1.00 82.94 267 LEU A N 1
ATOM 2013 C CA . LEU A 1 267 ? -19.937 -11.882 16.660 1.00 82.94 267 LEU A CA 1
ATOM 2014 C C . LEU A 1 267 ? -19.829 -13.313 16.125 1.00 82.94 267 LEU A C 1
ATOM 2016 O O . LEU A 1 267 ? -20.493 -14.204 16.643 1.00 82.94 267 LEU A O 1
ATOM 2020 N N . GLU A 1 268 ? -18.965 -13.548 15.136 1.00 85.69 268 GLU A N 1
ATOM 2021 C CA . GLU A 1 268 ? -18.734 -14.887 14.577 1.00 85.69 268 GLU A CA 1
ATOM 2022 C C . GLU A 1 268 ? -18.111 -15.833 15.608 1.00 85.69 268 GLU A C 1
ATOM 2024 O O . GLU A 1 268 ? -18.507 -16.991 15.706 1.00 85.69 268 GLU A O 1
ATOM 2029 N N . VAL A 1 269 ? -17.171 -15.333 16.416 1.00 86.81 269 VAL A N 1
ATOM 2030 C CA . VAL A 1 269 ? -16.559 -16.111 17.502 1.00 86.81 269 VAL A CA 1
ATOM 2031 C C . VAL A 1 269 ? -17.574 -16.412 18.607 1.00 86.81 269 VAL A C 1
ATOM 2033 O O . VAL A 1 269 ? -17.599 -17.530 19.111 1.00 86.81 269 VAL A O 1
ATOM 2036 N N . ALA A 1 270 ? -18.422 -15.449 18.979 1.00 86.50 270 ALA A N 1
ATOM 2037 C CA . ALA A 1 270 ? -19.441 -15.634 20.013 1.00 86.50 270 ALA A CA 1
ATOM 2038 C C . ALA A 1 270 ? -20.586 -16.564 19.576 1.00 86.50 270 ALA A C 1
ATOM 2040 O O . ALA A 1 270 ? -21.209 -17.206 20.418 1.00 86.50 270 ALA A O 1
ATOM 2041 N N . ALA A 1 271 ? -20.856 -16.652 18.271 1.00 90.56 271 ALA A N 1
ATOM 2042 C CA . ALA A 1 271 ? -21.905 -17.502 17.713 1.00 90.56 271 ALA A CA 1
ATOM 2043 C C . ALA A 1 271 ? -21.547 -18.999 17.695 1.00 90.56 271 ALA A C 1
ATOM 2045 O O . ALA A 1 271 ? -22.408 -19.829 17.402 1.00 90.56 271 ALA A O 1
ATOM 2046 N N . VAL A 1 272 ? -20.293 -19.362 17.982 1.00 91.19 272 VAL A N 1
ATOM 2047 C CA . VAL A 1 272 ? -19.782 -20.720 17.788 1.00 91.19 272 VAL A CA 1
ATOM 2048 C C . VAL A 1 272 ? -19.125 -21.265 19.057 1.00 91.19 272 VAL A C 1
ATOM 2050 O O . VAL A 1 272 ? -18.358 -20.584 19.730 1.00 91.19 272 VAL A O 1
ATOM 2053 N N . VAL A 1 273 ? -19.391 -22.536 19.378 1.00 91.50 273 VAL A N 1
ATOM 2054 C CA . VAL A 1 273 ? -18.819 -23.204 20.558 1.00 91.50 273 VAL A CA 1
ATOM 2055 C C . VAL A 1 273 ? -17.335 -23.527 20.328 1.00 91.50 273 VAL A C 1
ATOM 2057 O O . VAL A 1 273 ? -17.027 -24.237 19.361 1.00 91.50 273 VAL A O 1
ATOM 2060 N N . PRO A 1 274 ? -16.412 -23.093 21.210 1.00 90.25 274 PRO A N 1
ATOM 2061 C CA . PRO A 1 274 ? -14.993 -23.413 21.089 1.00 90.25 274 PRO A CA 1
ATOM 2062 C C . PRO A 1 274 ? -14.721 -24.921 21.001 1.00 90.25 274 PRO A C 1
ATOM 2064 O O . PRO A 1 274 ? -15.268 -25.711 21.769 1.00 90.25 274 PRO A O 1
ATOM 2067 N N . GLY A 1 275 ? -13.883 -25.326 20.042 1.00 86.06 275 GLY A N 1
ATOM 2068 C CA . GLY A 1 275 ? -13.503 -26.727 19.812 1.00 86.06 275 GLY A CA 1
ATOM 2069 C C . GLY A 1 275 ? -14.437 -27.528 18.897 1.00 86.06 275 GLY A C 1
ATOM 2070 O O . GLY A 1 275 ? -14.055 -28.620 18.473 1.00 86.06 275 GLY A O 1
ATOM 2071 N N . SER A 1 276 ? -15.605 -26.985 18.542 1.00 91.00 276 SER A N 1
ATOM 2072 C CA . SER A 1 276 ? -16.500 -27.572 17.534 1.00 91.00 276 SER A CA 1
ATOM 2073 C C . SER A 1 276 ? -15.910 -27.517 16.115 1.00 91.00 276 SER A C 1
ATOM 2075 O O . SER A 1 276 ? -14.953 -26.787 15.845 1.00 91.00 276 SER A O 1
ATOM 2077 N N . ASP A 1 277 ? -16.498 -28.253 15.172 1.00 90.00 277 ASP A N 1
ATOM 2078 C CA . ASP A 1 277 ? -16.090 -28.164 13.762 1.00 90.00 277 ASP A CA 1
ATOM 2079 C C . ASP A 1 277 ? -16.418 -26.794 13.159 1.00 90.00 277 ASP A C 1
ATOM 2081 O O . ASP A 1 277 ? -15.618 -26.246 12.405 1.00 90.00 277 ASP A O 1
ATOM 2085 N N . ALA A 1 278 ? -17.527 -26.180 13.582 1.00 89.62 278 ALA A N 1
ATOM 2086 C CA . ALA A 1 278 ? -17.847 -24.799 13.235 1.00 89.62 278 ALA A CA 1
ATOM 2087 C C . ALA A 1 278 ? -16.772 -23.822 13.745 1.00 89.62 278 ALA A C 1
ATOM 2089 O O . ALA A 1 278 ? -16.436 -22.872 13.046 1.00 89.62 278 ALA A O 1
ATOM 2090 N N . TRP A 1 279 ? -16.183 -24.072 14.924 1.00 90.38 279 TRP A N 1
ATOM 2091 C CA . TRP A 1 279 ? -15.102 -23.239 15.463 1.00 90.38 279 TRP A CA 1
ATOM 2092 C C . TRP A 1 279 ? -13.856 -23.339 14.597 1.00 90.38 279 TRP A C 1
ATOM 2094 O O . TRP A 1 279 ? -13.275 -22.320 14.240 1.00 90.38 279 TRP A O 1
ATOM 2104 N N . LYS A 1 280 ? -13.466 -24.558 14.216 1.00 86.88 280 LYS A N 1
ATOM 2105 C CA . LYS A 1 280 ? -12.326 -24.786 13.315 1.00 86.88 280 LYS A CA 1
ATOM 2106 C C . LYS A 1 280 ? -12.574 -24.225 11.911 1.00 86.88 280 LYS A C 1
ATOM 2108 O O . LYS A 1 280 ? -11.617 -23.859 11.239 1.00 86.88 280 LYS A O 1
ATOM 2113 N N . GLY A 1 281 ? -13.839 -24.152 11.494 1.00 86.56 281 GLY A N 1
ATOM 2114 C CA . GLY A 1 281 ? -14.277 -23.602 10.211 1.00 86.56 281 GLY A CA 1
ATOM 2115 C C . GLY A 1 281 ? -14.315 -22.073 10.132 1.00 86.56 281 GLY A C 1
ATOM 2116 O O . GLY A 1 281 ? -14.512 -21.538 9.043 1.00 86.56 281 GLY A O 1
ATOM 2117 N N . LEU A 1 282 ? -14.120 -21.354 11.243 1.00 87.00 282 LEU A N 1
ATOM 2118 C CA . LEU A 1 282 ? -13.978 -19.897 11.206 1.00 87.00 282 LEU A CA 1
ATOM 2119 C C . LEU A 1 282 ? -12.699 -19.492 10.445 1.00 87.00 282 LEU A C 1
ATOM 2121 O O . LEU A 1 282 ? -11.725 -20.242 10.384 1.00 87.00 282 LEU A O 1
ATOM 2125 N N . ASN A 1 283 ? -12.683 -18.279 9.882 1.00 85.12 283 ASN A N 1
ATOM 2126 C CA . ASN A 1 283 ? -11.577 -17.728 9.083 1.00 85.12 283 ASN A CA 1
ATOM 2127 C C . ASN A 1 283 ? -10.316 -17.370 9.905 1.00 85.12 283 ASN A C 1
ATOM 2129 O O . ASN A 1 283 ? -9.825 -16.242 9.859 1.00 85.12 283 ASN A O 1
ATOM 2133 N N . TRP A 1 284 ? -9.789 -18.308 10.689 1.00 86.25 284 TRP A N 1
ATOM 2134 C CA . TRP A 1 284 ? -8.547 -18.131 11.436 1.00 86.25 284 TRP A CA 1
ATOM 2135 C C . TRP A 1 284 ? -7.371 -17.913 10.490 1.00 86.25 284 TRP A C 1
ATOM 2137 O O . TRP A 1 284 ? -7.203 -18.636 9.502 1.00 86.25 284 TRP A O 1
ATOM 2147 N N . LEU A 1 285 ? -6.517 -16.937 10.800 1.00 79.56 285 LEU A N 1
ATOM 2148 C CA . LEU A 1 285 ? -5.346 -16.673 9.973 1.00 79.56 285 LEU A CA 1
ATOM 2149 C C . LEU A 1 285 ? -4.417 -17.896 10.003 1.00 79.56 285 LEU A C 1
ATOM 2151 O O . LEU A 1 285 ? -4.068 -18.394 11.072 1.00 79.56 285 LEU A O 1
ATOM 2155 N N . GLY A 1 286 ? -4.054 -18.404 8.823 1.00 73.38 286 GLY A N 1
ATOM 2156 C CA . GLY A 1 286 ? -3.234 -19.613 8.686 1.00 73.38 286 GLY A CA 1
ATOM 2157 C C . GLY A 1 286 ? -3.895 -20.901 9.199 1.00 73.38 286 GLY A C 1
ATOM 2158 O O . GLY A 1 286 ? -3.210 -21.906 9.338 1.00 73.38 286 GLY A O 1
ATOM 2159 N N . GLY A 1 287 ? -5.199 -20.884 9.509 1.00 75.38 287 GLY A N 1
ATOM 2160 C CA . GLY A 1 287 ? -5.903 -22.026 10.104 1.00 75.38 287 GLY A CA 1
ATOM 2161 C C . GLY A 1 287 ? -5.515 -22.316 11.560 1.00 75.38 287 GLY A C 1
ATOM 2162 O O . GLY A 1 287 ? -5.925 -23.336 12.114 1.00 75.38 287 GLY A O 1
ATOM 2163 N N . PHE A 1 288 ? -4.738 -21.438 12.203 1.00 76.50 288 PHE A N 1
ATOM 2164 C CA . PHE A 1 288 ? -4.248 -21.653 13.561 1.00 76.50 288 PHE A CA 1
ATOM 2165 C C . PHE A 1 288 ? -5.317 -21.300 14.601 1.00 76.50 288 PHE A C 1
ATOM 2167 O O . PHE A 1 288 ? -5.470 -20.150 15.026 1.00 76.50 288 PHE A O 1
ATOM 2174 N N . CYS A 1 289 ? -6.036 -22.324 15.055 1.00 81.81 289 CYS A N 1
ATOM 2175 C CA . CYS A 1 289 ? -6.898 -22.258 16.227 1.00 81.81 289 CYS A CA 1
ATOM 2176 C C . CYS A 1 289 ? -6.653 -23.453 17.155 1.00 81.81 289 CYS A C 1
ATOM 2178 O O . CYS A 1 289 ? -6.363 -24.567 16.725 1.00 81.81 289 CYS A O 1
ATOM 2180 N N . SER A 1 290 ? -6.757 -23.209 18.456 1.00 84.25 290 SER A N 1
ATOM 2181 C CA . SER A 1 290 ? -6.879 -24.241 19.480 1.00 84.25 290 SER A CA 1
ATOM 2182 C C . SER A 1 290 ? -8.359 -24.481 19.786 1.00 84.25 290 SER A C 1
ATOM 2184 O O . SER A 1 290 ? -9.224 -23.723 19.353 1.00 84.25 290 SER A O 1
ATOM 2186 N N . GLY A 1 291 ? -8.677 -25.485 20.605 1.00 82.19 291 GLY A N 1
ATOM 2187 C CA . GLY A 1 291 ? -10.055 -25.716 21.055 1.00 82.19 291 GLY A CA 1
ATOM 2188 C C . GLY A 1 291 ? -10.646 -24.605 21.938 1.00 82.19 291 GLY A C 1
ATOM 2189 O O . GLY A 1 291 ? -11.808 -24.701 22.312 1.00 82.19 291 GLY A O 1
ATOM 2190 N N . ARG A 1 292 ? -9.866 -23.582 22.321 1.00 79.69 292 ARG A N 1
ATOM 2191 C CA . ARG A 1 292 ? -10.305 -22.501 23.228 1.00 79.69 292 ARG A CA 1
ATOM 2192 C C . ARG A 1 292 ? -9.865 -21.097 22.813 1.00 79.69 292 ARG A C 1
ATOM 2194 O O . ARG A 1 292 ? -10.276 -20.125 23.433 1.00 79.69 292 ARG A O 1
ATOM 2201 N N . SER A 1 293 ? -9.010 -20.976 21.806 1.00 80.50 293 SER A N 1
ATOM 2202 C CA . SER A 1 293 ? -8.445 -19.703 21.361 1.00 80.50 293 SER A CA 1
ATOM 2203 C C . SER A 1 293 ? -8.083 -19.773 19.885 1.00 80.50 293 SER A C 1
ATOM 2205 O O . SER A 1 293 ? -7.831 -20.849 19.354 1.00 80.50 293 SER A O 1
ATOM 2207 N N . GLY A 1 294 ? -8.038 -18.632 19.212 1.00 80.38 294 GLY A N 1
ATOM 2208 C CA . GLY A 1 294 ? -7.568 -18.545 17.836 1.00 80.38 294 GLY A CA 1
ATOM 2209 C C . GLY A 1 294 ? -6.882 -17.211 17.604 1.00 80.38 294 GLY A C 1
ATOM 2210 O O . GLY A 1 294 ? -7.171 -16.226 18.291 1.00 80.38 294 GLY A O 1
ATOM 2211 N N . GLN A 1 295 ? -5.925 -17.188 16.680 1.00 80.94 295 GLN A N 1
ATOM 2212 C CA . GLN A 1 295 ? -5.194 -15.965 16.385 1.00 80.94 295 GLN A CA 1
ATOM 2213 C C . GLN A 1 295 ? -6.092 -14.996 15.616 1.00 80.94 295 GLN A C 1
ATOM 2215 O O . GLN A 1 295 ? -6.623 -15.331 14.555 1.00 80.94 295 GLN A O 1
ATOM 2220 N N . ARG A 1 296 ? -6.216 -13.772 16.138 1.00 78.12 296 ARG A N 1
ATOM 2221 C CA . ARG A 1 296 ? -6.843 -12.657 15.432 1.00 78.12 296 ARG A CA 1
ATOM 2222 C C . ARG A 1 296 ? -5.784 -11.745 14.843 1.00 78.12 296 ARG A C 1
ATOM 2224 O O . ARG A 1 296 ? -4.894 -11.270 15.542 1.00 78.12 296 ARG A O 1
ATOM 2231 N N . ALA A 1 297 ? -5.894 -11.522 13.550 1.00 80.81 297 ALA A N 1
ATOM 2232 C CA . ALA A 1 297 ? -5.007 -10.708 12.750 1.00 80.81 297 ALA A CA 1
ATOM 2233 C C . ALA A 1 297 ? -5.761 -10.156 11.532 1.00 80.81 297 ALA A C 1
ATOM 2235 O O . ALA A 1 297 ? -6.827 -10.647 11.153 1.00 80.81 297 ALA A O 1
ATOM 2236 N N . ARG A 1 298 ? -5.190 -9.127 10.916 1.00 84.75 298 ARG A N 1
ATOM 2237 C CA . ARG A 1 298 ? -5.582 -8.634 9.597 1.00 84.75 298 ARG A CA 1
ATOM 2238 C C . ARG A 1 298 ? -4.380 -8.811 8.693 1.00 84.75 298 ARG A C 1
ATOM 2240 O O . ARG A 1 298 ? -3.305 -8.300 8.998 1.00 84.75 298 ARG A O 1
ATOM 2247 N N . GLN A 1 299 ? -4.555 -9.562 7.617 1.00 88.00 299 GLN A N 1
ATOM 2248 C CA . GLN A 1 299 ? -3.538 -9.699 6.587 1.00 88.00 299 GLN A CA 1
ATOM 2249 C C . GLN A 1 299 ? -3.775 -8.624 5.534 1.00 88.00 299 GLN A C 1
ATOM 2251 O O . GLN A 1 299 ? -4.905 -8.445 5.085 1.00 88.00 299 GLN A O 1
ATOM 2256 N N . VAL A 1 300 ? -2.706 -7.937 5.141 1.00 90.56 300 VAL A N 1
ATOM 2257 C CA . VAL A 1 300 ? -2.689 -7.029 3.994 1.00 90.56 300 VAL A CA 1
ATOM 2258 C C . VAL A 1 300 ? -1.776 -7.644 2.946 1.00 90.56 300 VAL A C 1
ATOM 2260 O O . VAL A 1 300 ? -0.655 -8.040 3.259 1.00 90.56 300 VAL A O 1
ATOM 2263 N N . SER A 1 301 ? -2.254 -7.737 1.715 1.00 91.31 301 SER A N 1
ATOM 2264 C CA . SER A 1 301 ? -1.461 -8.128 0.554 1.00 91.31 301 SER A CA 1
ATOM 2265 C C . SER A 1 301 ? -1.596 -7.073 -0.527 1.00 91.31 301 SER A C 1
ATOM 2267 O O . SER A 1 301 ? -2.647 -6.450 -0.662 1.00 91.31 301 SER A O 1
ATOM 2269 N N . TRP A 1 302 ? -0.540 -6.882 -1.306 1.00 93.06 302 TRP A N 1
ATOM 2270 C CA . TRP A 1 302 ? -0.551 -5.991 -2.456 1.00 93.06 302 TRP A CA 1
ATOM 2271 C C . TRP A 1 302 ? 0.064 -6.674 -3.666 1.00 93.06 302 TRP A C 1
ATOM 2273 O O . TRP A 1 302 ? 0.950 -7.520 -3.547 1.00 93.06 302 TRP A O 1
ATOM 2283 N N . GLN A 1 303 ? -0.428 -6.294 -4.834 1.00 92.31 303 GLN A N 1
ATOM 2284 C CA . GLN A 1 303 ? 0.061 -6.713 -6.134 1.00 92.31 303 GLN A CA 1
ATOM 2285 C C . GLN A 1 303 ? 0.251 -5.466 -6.984 1.00 92.31 303 GLN A C 1
ATOM 2287 O O . GLN A 1 303 ? -0.611 -4.588 -7.012 1.00 92.31 303 GLN A O 1
ATOM 2292 N N . MET A 1 304 ? 1.397 -5.386 -7.652 1.00 91.94 304 MET A N 1
ATOM 2293 C CA . MET A 1 304 ? 1.748 -4.268 -8.517 1.00 91.94 304 MET A CA 1
ATOM 2294 C C . MET A 1 304 ? 2.404 -4.799 -9.777 1.00 91.94 304 MET A C 1
ATOM 2296 O O . MET A 1 304 ? 3.200 -5.736 -9.715 1.00 91.94 304 MET A O 1
ATOM 2300 N N . VAL A 1 305 ? 2.085 -4.186 -10.909 1.00 91.25 305 VAL A N 1
ATOM 2301 C CA . VAL A 1 305 ? 2.795 -4.422 -12.167 1.00 91.25 305 VAL A CA 1
ATOM 2302 C C . VAL A 1 305 ? 3.708 -3.233 -12.401 1.00 91.25 305 VAL A C 1
ATOM 2304 O O . VAL A 1 305 ? 3.252 -2.100 -12.290 1.00 91.25 305 VAL A O 1
ATOM 2307 N N . PHE A 1 306 ? 4.974 -3.477 -12.732 1.00 89.50 306 PHE A N 1
ATOM 2308 C CA . PHE A 1 306 ? 5.912 -2.423 -13.114 1.00 89.50 306 PHE A CA 1
ATOM 2309 C C . PHE A 1 306 ? 6.143 -2.431 -14.624 1.00 89.50 306 PHE A C 1
ATOM 2311 O O . PHE A 1 306 ? 6.216 -3.490 -15.250 1.00 89.50 306 PHE A O 1
ATOM 2318 N N . ASP A 1 307 ? 6.258 -1.246 -15.213 1.00 85.00 307 ASP A N 1
ATOM 2319 C CA . ASP A 1 307 ? 6.578 -1.081 -16.621 1.00 85.00 307 ASP A CA 1
ATOM 2320 C C . ASP A 1 307 ? 8.089 -1.232 -16.851 1.00 85.00 307 ASP A C 1
ATOM 2322 O O . ASP A 1 307 ? 8.888 -0.314 -16.644 1.00 85.00 307 ASP A O 1
ATOM 2326 N N . SER A 1 308 ? 8.449 -2.437 -17.290 1.00 71.00 308 SER A N 1
ATOM 2327 C CA . SER A 1 308 ? 9.066 -2.678 -18.593 1.00 71.00 308 SER A CA 1
ATOM 2328 C C . SER A 1 308 ? 9.979 -1.592 -19.161 1.00 71.00 308 SER A C 1
ATOM 2330 O O . SER A 1 308 ? 11.213 -1.661 -19.198 1.00 71.00 308 SER A O 1
ATOM 2332 N N . GLN A 1 309 ? 9.311 -0.612 -19.750 1.00 66.31 309 GLN A N 1
ATOM 2333 C CA . GLN A 1 309 ? 9.939 0.341 -20.630 1.00 66.31 309 GLN A CA 1
ATOM 2334 C C . GLN A 1 309 ? 10.473 1.497 -19.795 1.00 66.31 309 GLN A C 1
ATOM 2336 O O . GLN A 1 309 ? 9.732 2.222 -19.133 1.00 66.31 309 GLN A O 1
ATOM 2341 N N . GLY A 1 310 ? 11.803 1.653 -19.815 1.00 50.75 310 GLY A N 1
ATOM 2342 C CA . GLY A 1 310 ? 12.478 2.909 -19.486 1.00 50.75 310 GLY A CA 1
ATOM 2343 C C . GLY A 1 310 ? 11.654 4.093 -19.956 1.00 50.75 310 GLY A C 1
ATOM 2344 O O . GLY A 1 310 ? 11.144 4.022 -21.074 1.00 50.75 310 GLY A O 1
ATOM 2345 N N . ALA A 1 311 ? 11.515 5.132 -19.120 1.00 46.72 311 ALA A N 1
ATOM 2346 C CA . ALA A 1 311 ? 11.014 6.431 -19.555 1.00 46.72 311 ALA A CA 1
ATOM 2347 C C . ALA A 1 311 ? 11.594 6.695 -20.947 1.00 46.72 311 ALA A C 1
ATOM 2349 O O . ALA A 1 311 ? 12.812 6.825 -21.099 1.00 46.72 311 ALA A O 1
ATOM 2350 N N . ARG A 1 312 ? 10.750 6.575 -21.981 1.00 45.19 312 ARG A N 1
ATOM 2351 C CA . ARG A 1 312 ? 11.210 6.713 -23.355 1.00 45.19 312 ARG A CA 1
ATOM 2352 C C . ARG A 1 312 ? 11.777 8.115 -23.437 1.00 45.19 312 ARG A C 1
ATOM 2354 O O . ARG A 1 312 ? 11.081 9.082 -23.154 1.00 45.19 312 ARG A O 1
ATOM 2361 N N . GLN A 1 313 ? 13.069 8.142 -23.732 1.00 36.69 313 GLN A N 1
ATOM 2362 C CA . GLN A 1 313 ? 13.911 9.306 -23.910 1.00 36.69 313 GLN A CA 1
ATOM 2363 C C . GLN A 1 313 ? 13.134 10.444 -24.575 1.00 36.69 313 GLN A C 1
ATOM 2365 O O . GLN A 1 313 ? 12.736 10.318 -25.731 1.00 36.69 313 GLN A O 1
ATOM 2370 N N . GLY A 1 314 ? 12.994 11.559 -23.858 1.00 36.84 314 GLY A N 1
ATOM 2371 C CA . GLY A 1 314 ? 13.080 12.855 -24.511 1.00 36.84 314 GLY A CA 1
ATOM 2372 C C . GLY A 1 314 ? 14.467 12.931 -25.143 1.00 36.84 314 GLY A C 1
ATOM 2373 O O . GLY A 1 314 ? 15.482 12.908 -24.441 1.00 36.84 314 GLY A O 1
ATOM 2374 N N . ARG A 1 315 ? 14.494 12.893 -26.469 1.00 32.44 315 ARG A N 1
ATOM 2375 C CA . ARG A 1 315 ? 15.623 13.277 -27.305 1.00 32.44 315 ARG A CA 1
ATOM 2376 C C . ARG A 1 315 ? 15.158 14.420 -28.178 1.00 32.44 315 ARG A C 1
ATOM 2378 O O . ARG A 1 315 ? 14.036 14.285 -28.710 1.00 32.44 315 ARG A O 1
#